Protein AF-A0A4R2CK34-F1 (afdb_monomer_lite)

Radius of gyration: 22.78 Å; chains: 1; bounding box: 51×38×64 Å

Structure (mmCIF, N/CA/C/O backbone):
data_AF-A0A4R2CK34-F1
#
_entry.id   AF-A0A4R2CK34-F1
#
loop_
_atom_site.group_PDB
_atom_site.id
_atom_site.type_symbol
_atom_site.label_atom_id
_atom_site.label_alt_id
_atom_site.label_comp_id
_atom_site.label_asym_id
_atom_site.label_entity_id
_atom_site.label_seq_id
_atom_site.pdbx_PDB_ins_code
_atom_site.Cartn_x
_atom_site.Cartn_y
_atom_site.Cartn_z
_atom_site.occupancy
_atom_site.B_iso_or_equiv
_atom_site.auth_seq_id
_atom_site.auth_comp_id
_atom_site.auth_asym_id
_atom_site.auth_atom_id
_atom_site.pdbx_PDB_model_num
ATOM 1 N N . MET A 1 1 ? -5.900 -5.023 28.201 1.00 44.91 1 MET A N 1
ATOM 2 C CA . MET A 1 1 ? -6.821 -6.156 27.964 1.00 44.91 1 MET A CA 1
ATOM 3 C C . MET A 1 1 ? -7.900 -5.645 27.036 1.00 44.91 1 MET A C 1
ATOM 5 O O . MET A 1 1 ? -8.421 -4.579 27.325 1.00 44.91 1 MET A O 1
ATOM 9 N N . PHE A 1 2 ? -8.181 -6.342 25.935 1.00 55.62 2 PHE A N 1
ATOM 10 C CA . PHE A 1 2 ? -9.125 -5.896 24.902 1.00 55.62 2 PHE A CA 1
ATOM 11 C C . PHE A 1 2 ? -10.609 -6.144 25.253 1.00 55.62 2 PHE A C 1
ATOM 13 O O . PHE A 1 2 ? -11.478 -5.827 24.455 1.00 55.62 2 PHE A O 1
ATOM 20 N N . GLY A 1 3 ? -10.928 -6.626 26.463 1.00 63.69 3 GLY A N 1
ATOM 21 C CA . GLY A 1 3 ? -12.316 -6.881 26.869 1.00 63.69 3 GLY A CA 1
ATOM 22 C C . GLY A 1 3 ? -12.993 -7.882 25.930 1.00 63.69 3 GLY A C 1
ATOM 23 O O . GLY A 1 3 ? -12.389 -8.904 25.621 1.00 63.69 3 GLY A O 1
ATOM 24 N N . ASP A 1 4 ? -14.197 -7.545 25.460 1.00 67.12 4 ASP A N 1
ATOM 25 C CA . ASP A 1 4 ? -14.986 -8.321 24.486 1.00 67.12 4 ASP A CA 1
ATOM 26 C C . ASP A 1 4 ? -14.620 -8.010 23.017 1.00 67.12 4 ASP A C 1
ATOM 28 O O . ASP A 1 4 ? -15.353 -8.376 22.096 1.00 67.12 4 ASP A O 1
ATOM 32 N N . ALA A 1 5 ? -13.530 -7.270 22.784 1.00 73.31 5 ALA A N 1
ATOM 33 C CA . ALA A 1 5 ? -13.016 -6.996 21.450 1.00 73.31 5 ALA A CA 1
ATOM 34 C C . ALA A 1 5 ? -11.949 -8.021 21.055 1.00 73.31 5 ALA A C 1
ATOM 36 O O . ALA A 1 5 ? -11.009 -8.284 21.813 1.00 73.31 5 ALA A O 1
ATOM 37 N N . ASP A 1 6 ? -12.058 -8.529 19.833 1.00 75.94 6 ASP A N 1
ATOM 38 C CA . ASP A 1 6 ? -11.059 -9.401 19.233 1.00 75.94 6 ASP A CA 1
ATOM 39 C C . ASP A 1 6 ? -10.053 -8.573 18.436 1.00 75.94 6 ASP A C 1
ATOM 41 O O . ASP A 1 6 ? -10.416 -7.651 17.707 1.00 75.94 6 ASP A O 1
ATOM 45 N N . LEU A 1 7 ? -8.771 -8.914 18.555 1.00 68.69 7 LEU A N 1
ATOM 46 C CA . LEU A 1 7 ? -7.719 -8.330 17.732 1.00 68.69 7 LEU A CA 1
ATOM 47 C C . LEU A 1 7 ? -7.330 -9.326 16.643 1.00 68.69 7 LEU A C 1
ATOM 49 O O . LEU A 1 7 ? -6.776 -10.390 16.924 1.00 68.69 7 LEU A O 1
ATOM 53 N N . VAL A 1 8 ? -7.628 -8.972 15.398 1.00 63.12 8 VAL A N 1
ATOM 54 C CA . VAL A 1 8 ? -7.319 -9.779 14.221 1.00 63.12 8 VAL A CA 1
ATOM 55 C C . VAL A 1 8 ? -6.091 -9.196 13.541 1.00 63.12 8 VAL A C 1
ATOM 57 O O . VAL A 1 8 ? -6.049 -8.013 13.215 1.00 63.12 8 VAL A O 1
ATOM 60 N N . TYR A 1 9 ? -5.095 -10.046 13.315 1.00 52.75 9 TYR A N 1
ATOM 61 C CA . TYR A 1 9 ? -3.882 -9.696 12.592 1.00 52.75 9 TYR A CA 1
ATOM 62 C C . TYR A 1 9 ? -3.938 -10.283 11.189 1.00 52.75 9 TYR A C 1
ATOM 64 O O . TYR A 1 9 ? -4.094 -11.492 11.012 1.00 52.75 9 TYR A O 1
ATOM 72 N N . GLN A 1 10 ? -3.762 -9.426 10.196 1.00 47.47 10 GLN A N 1
ATOM 73 C CA . GLN A 1 10 ? -3.562 -9.794 8.807 1.00 47.47 10 GLN A CA 1
ATOM 74 C C . GLN A 1 10 ? -2.209 -9.241 8.373 1.00 47.47 10 GLN A C 1
ATOM 76 O O . GLN A 1 10 ? -2.009 -8.035 8.245 1.00 47.47 10 GLN A O 1
ATOM 81 N N . VAL A 1 11 ? -1.249 -10.140 8.186 1.00 43.66 11 VAL A N 1
ATOM 82 C CA . VAL A 1 11 ? 0.079 -9.779 7.690 1.00 43.66 11 VAL A CA 1
ATOM 83 C C . VAL A 1 11 ? 0.018 -9.779 6.166 1.00 43.66 11 VAL A C 1
ATOM 85 O O . VAL A 1 11 ? -0.187 -10.823 5.551 1.00 43.66 11 VAL A O 1
ATOM 88 N N . GLY A 1 12 ? 0.165 -8.597 5.577 1.00 43.44 12 GLY A N 1
ATOM 89 C CA . GLY A 1 12 ? 0.335 -8.378 4.147 1.00 43.44 12 GLY A CA 1
ATOM 90 C C . GLY A 1 12 ? 1.797 -8.080 3.773 1.00 43.44 12 GLY A C 1
ATOM 91 O O . GLY A 1 12 ? 2.650 -7.953 4.651 1.00 43.44 12 GLY A O 1
ATOM 92 N N . PRO A 1 13 ? 2.102 -7.959 2.470 1.00 37.19 13 PRO A N 1
ATOM 93 C CA . PRO A 1 13 ? 3.468 -7.807 1.943 1.00 37.19 13 PRO A CA 1
ATOM 94 C C . PRO A 1 13 ? 4.236 -6.588 2.449 1.00 37.19 13 PRO A C 1
ATOM 96 O O . PRO A 1 13 ? 5.458 -6.614 2.612 1.00 37.19 13 PRO A O 1
ATOM 99 N N . ASP A 1 14 ? 3.482 -5.527 2.667 1.00 42.97 14 ASP A N 1
ATOM 100 C CA . ASP A 1 14 ? 3.901 -4.176 2.980 1.00 42.97 14 ASP A CA 1
ATOM 101 C C . ASP A 1 14 ? 2.997 -3.589 4.068 1.00 42.97 14 ASP A C 1
ATOM 103 O O . ASP A 1 14 ? 2.983 -2.390 4.297 1.00 42.97 14 ASP A O 1
ATOM 107 N N . GLN A 1 15 ? 2.206 -4.414 4.748 1.00 49.25 15 GLN A N 1
ATOM 108 C CA . GLN A 1 15 ? 1.324 -3.922 5.787 1.00 49.25 15 GLN A CA 1
ATOM 109 C C . GLN A 1 15 ? 1.114 -4.945 6.881 1.00 49.25 15 GLN A C 1
ATOM 111 O O . GLN A 1 15 ? 0.846 -6.118 6.631 1.00 49.25 15 GLN A O 1
ATOM 116 N N . LEU A 1 16 ? 1.179 -4.475 8.120 1.00 54.66 16 LEU A N 1
ATOM 117 C CA . LEU A 1 16 ? 0.532 -5.165 9.218 1.00 54.66 16 LEU A CA 1
ATOM 118 C C . LEU A 1 16 ? -0.854 -4.546 9.341 1.00 54.66 16 LEU A C 1
ATOM 120 O O . LEU A 1 16 ? -0.998 -3.403 9.777 1.00 54.66 16 LEU A O 1
ATOM 124 N N . LYS A 1 17 ? -1.867 -5.286 8.906 1.00 59.12 17 LYS A N 1
ATOM 125 C CA . LYS A 1 17 ? -3.246 -4.907 9.153 1.00 59.12 17 LYS A CA 1
ATOM 126 C C . LYS A 1 17 ? -3.644 -5.478 10.502 1.00 59.12 17 LYS A C 1
ATOM 128 O O . LYS A 1 17 ? -3.733 -6.691 10.682 1.00 59.12 17 LYS A O 1
ATOM 133 N N . GLU A 1 18 ? -3.842 -4.591 11.459 1.00 65.38 18 GLU A N 1
ATOM 134 C CA . GLU A 1 18 ? -4.477 -4.928 12.722 1.00 65.38 18 GLU A CA 1
ATOM 135 C C . GLU A 1 18 ? -5.945 -4.522 12.592 1.00 65.38 18 GLU A C 1
ATOM 137 O O . GLU A 1 18 ? -6.278 -3.519 11.970 1.00 65.38 18 GLU A O 1
ATOM 142 N N . SER A 1 19 ? -6.868 -5.322 13.101 1.00 73.50 19 SER A N 1
ATOM 143 C CA . SER A 1 19 ? -8.289 -4.985 13.091 1.00 73.50 19 SER A CA 1
ATOM 144 C C . SER A 1 19 ? -8.870 -5.293 14.453 1.00 73.50 19 SER A C 1
ATOM 146 O O . SER A 1 19 ? -8.736 -6.411 14.947 1.00 73.50 19 SER A O 1
ATOM 148 N N . ILE A 1 20 ? -9.500 -4.297 15.070 1.00 82.31 20 ILE A N 1
ATOM 149 C CA . ILE A 1 20 ? -10.231 -4.489 16.320 1.00 82.31 20 ILE A CA 1
ATOM 150 C C . ILE A 1 20 ? -11.673 -4.804 15.935 1.00 82.31 20 ILE A C 1
ATOM 152 O O . ILE A 1 20 ? -12.371 -3.958 15.373 1.00 82.31 20 ILE A O 1
ATOM 156 N N . VAL A 1 21 ? -12.109 -6.023 16.221 1.00 87.12 21 VAL A N 1
ATOM 157 C CA . VAL A 1 21 ? -13.459 -6.503 15.946 1.00 87.12 21 VAL A CA 1
ATOM 158 C C . VAL A 1 21 ? -14.272 -6.430 17.229 1.00 87.12 21 VAL A C 1
ATOM 160 O O . VAL A 1 21 ? -13.923 -7.021 18.246 1.00 87.12 21 VAL A O 1
ATOM 163 N N . LEU A 1 22 ? -15.371 -5.690 17.181 1.00 89.81 22 LEU A N 1
ATOM 164 C CA . LEU A 1 22 ? -16.314 -5.528 18.276 1.00 89.81 22 LEU A CA 1
ATOM 165 C C . LEU A 1 22 ? -17.519 -6.412 17.986 1.00 89.81 22 LEU A C 1
ATOM 167 O O . LEU A 1 22 ? -18.211 -6.187 16.995 1.00 89.81 22 LEU A O 1
ATOM 171 N N . ALA A 1 23 ? -17.788 -7.401 18.836 1.00 90.06 23 ALA A N 1
ATOM 172 C CA . ALA A 1 23 ? -18.992 -8.229 18.721 1.00 90.06 23 ALA A CA 1
ATOM 173 C C . ALA A 1 23 ? -20.260 -7.505 19.223 1.00 90.06 23 ALA A C 1
ATOM 175 O O . ALA A 1 23 ? -21.376 -7.861 18.849 1.00 90.06 23 ALA A O 1
ATOM 176 N N . SER A 1 24 ? -20.087 -6.475 20.052 1.00 90.69 24 SER A N 1
ATOM 177 C CA . SER A 1 24 ? -21.141 -5.613 20.593 1.00 90.69 24 SER A CA 1
ATOM 178 C C . SER A 1 24 ? -20.578 -4.237 20.957 1.00 90.69 24 SER A C 1
ATOM 180 O O . SER A 1 24 ? -19.362 -4.047 20.978 1.00 90.69 24 SER A O 1
ATOM 182 N N . ALA A 1 25 ? -21.451 -3.273 21.268 1.00 91.56 25 ALA A N 1
ATOM 183 C CA . ALA A 1 25 ? -21.033 -1.933 21.675 1.00 91.56 25 ALA A CA 1
ATOM 184 C C . ALA A 1 25 ? -20.239 -1.997 22.998 1.00 91.56 25 ALA A C 1
ATOM 186 O O . ALA A 1 25 ? -20.787 -2.453 24.006 1.00 91.56 25 ALA A O 1
ATOM 187 N N . PRO A 1 26 ? -18.967 -1.561 23.029 1.00 89.75 26 PRO A N 1
ATOM 188 C CA . PRO A 1 26 ? -18.173 -1.560 24.251 1.00 89.75 26 PRO A CA 1
ATOM 189 C C . PRO A 1 26 ? -18.559 -0.376 25.148 1.00 89.75 26 PRO A C 1
ATOM 191 O O . PRO A 1 26 ? -18.921 0.698 24.664 1.00 89.75 26 PRO A O 1
ATOM 194 N N . ALA A 1 27 ? -18.415 -0.545 26.465 1.00 88.19 27 ALA A N 1
ATOM 195 C CA . ALA A 1 27 ? -18.593 0.551 27.423 1.00 88.19 27 ALA A CA 1
ATOM 196 C C . ALA A 1 27 ? -17.515 1.644 27.274 1.00 88.19 27 ALA A C 1
ATOM 198 O O . ALA A 1 27 ? -17.796 2.821 27.486 1.00 88.19 27 ALA A O 1
ATOM 199 N N . ASP A 1 28 ? -16.296 1.250 26.891 1.00 91.56 28 ASP A N 1
ATOM 200 C CA . ASP A 1 28 ? -15.180 2.143 26.572 1.00 91.56 28 ASP A CA 1
ATOM 201 C C . ASP A 1 28 ? -14.550 1.717 25.231 1.00 91.56 28 ASP A C 1
ATOM 203 O O . ASP A 1 28 ? -13.852 0.701 25.183 1.00 91.56 28 ASP A O 1
ATOM 207 N N . PRO A 1 29 ? -14.791 2.450 24.127 1.00 92.31 29 PRO A N 1
ATOM 208 C CA . PRO A 1 29 ? -14.222 2.158 22.810 1.00 92.31 29 PRO A CA 1
ATOM 209 C C . PRO A 1 29 ? -12.784 2.690 22.658 1.00 92.31 29 PRO A C 1
ATOM 211 O O . PRO A 1 29 ? -12.434 3.285 21.632 1.00 92.31 29 PRO A O 1
ATOM 214 N N . THR A 1 30 ? -11.952 2.502 23.686 1.00 91.62 30 THR A N 1
ATOM 215 C CA . THR A 1 30 ? -10.554 2.949 23.719 1.00 91.62 30 THR A CA 1
ATOM 216 C C . THR A 1 30 ? -9.598 1.762 23.753 1.00 91.62 30 THR A C 1
ATOM 218 O O . THR A 1 30 ? -9.649 0.916 24.645 1.00 91.62 30 THR A O 1
ATOM 221 N N . TYR A 1 31 ? -8.650 1.741 22.819 1.00 86.81 31 TYR A N 1
ATOM 222 C CA . TYR A 1 31 ? -7.696 0.650 22.630 1.00 86.81 31 TYR A CA 1
ATOM 223 C C . TYR A 1 31 ? -6.270 1.180 22.660 1.00 86.81 31 TYR A C 1
ATOM 225 O O . TYR A 1 31 ? -5.991 2.274 22.174 1.00 86.81 31 TYR A O 1
ATOM 233 N N . ARG A 1 32 ? -5.353 0.420 23.262 1.00 86.00 32 ARG A N 1
ATOM 234 C CA . ARG A 1 32 ? -3.954 0.829 23.426 1.00 86.00 32 ARG A CA 1
ATOM 235 C C . ARG A 1 32 ? -3.018 -0.236 22.882 1.00 86.00 32 ARG A C 1
ATOM 237 O O . ARG A 1 32 ? -3.131 -1.399 23.264 1.00 86.00 32 ARG A O 1
ATOM 244 N N . PHE A 1 33 ? -2.073 0.199 22.061 1.00 78.75 33 PHE A N 1
ATOM 245 C CA . PHE A 1 33 ? -1.032 -0.625 21.460 1.00 78.75 33 PHE A CA 1
ATOM 246 C C . PHE A 1 33 ? 0.327 -0.115 21.916 1.00 78.75 33 PHE A C 1
ATOM 248 O O . PHE A 1 33 ? 0.584 1.086 21.865 1.00 78.75 33 PHE A O 1
ATOM 255 N N . SER A 1 34 ? 1.202 -1.018 22.344 1.00 79.12 34 SER A N 1
ATOM 256 C CA . SER A 1 34 ? 2.565 -0.667 22.738 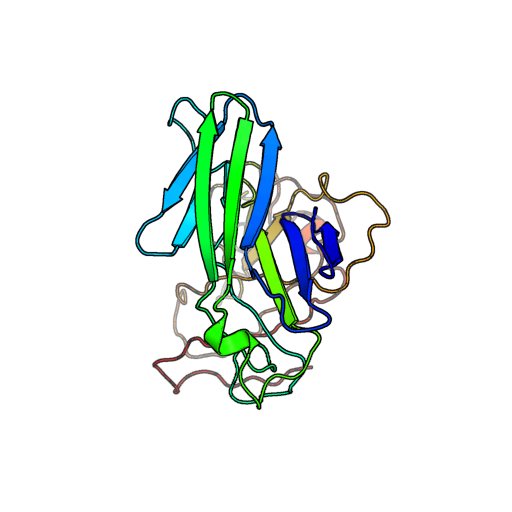1.00 79.12 34 SER A CA 1
ATOM 257 C C . SER A 1 34 ? 3.550 -1.312 21.772 1.00 79.12 34 SER A C 1
ATOM 259 O O . SER A 1 34 ? 3.612 -2.535 21.658 1.00 79.12 34 SER A O 1
ATOM 261 N N . LEU A 1 35 ? 4.344 -0.486 21.099 1.00 77.06 35 LEU A N 1
ATOM 262 C CA . LEU A 1 35 ? 5.425 -0.891 20.210 1.00 77.06 35 LEU A CA 1
ATOM 263 C C . LEU A 1 35 ? 6.769 -0.638 20.895 1.00 77.06 35 LEU A C 1
ATOM 265 O O . LEU A 1 35 ? 6.951 0.367 21.587 1.00 77.06 35 LEU A O 1
ATOM 269 N N . LYS A 1 36 ? 7.740 -1.527 20.671 1.00 80.19 36 LYS A N 1
ATOM 270 C CA . LYS A 1 36 ? 9.121 -1.340 21.129 1.00 80.19 36 LYS A CA 1
ATOM 271 C C . LYS A 1 36 ? 10.064 -1.234 19.937 1.00 80.19 36 LYS A C 1
ATOM 273 O O . LYS A 1 36 ? 10.511 -2.248 19.412 1.00 80.19 36 LYS A O 1
ATOM 278 N N . LEU A 1 37 ? 10.373 -0.007 19.528 1.00 79.06 37 LEU A N 1
ATOM 279 C CA . LEU A 1 37 ? 11.158 0.305 18.333 1.00 79.06 37 LEU A CA 1
ATOM 280 C C . LEU A 1 37 ? 12.307 1.253 18.685 1.00 79.06 37 LEU A C 1
ATOM 282 O O . LEU A 1 37 ? 12.092 2.396 19.082 1.00 79.06 37 LEU A O 1
ATOM 286 N N . ALA A 1 38 ? 13.544 0.780 18.549 1.00 83.44 38 ALA A N 1
ATOM 287 C CA . ALA A 1 38 ? 14.731 1.613 18.730 1.00 83.44 38 ALA A CA 1
ATOM 288 C C . ALA A 1 38 ? 15.062 2.376 17.438 1.00 83.44 38 ALA A C 1
ATOM 290 O O . ALA A 1 38 ? 14.873 1.852 16.345 1.00 83.44 38 ALA A O 1
ATOM 291 N N . GLY A 1 39 ? 15.582 3.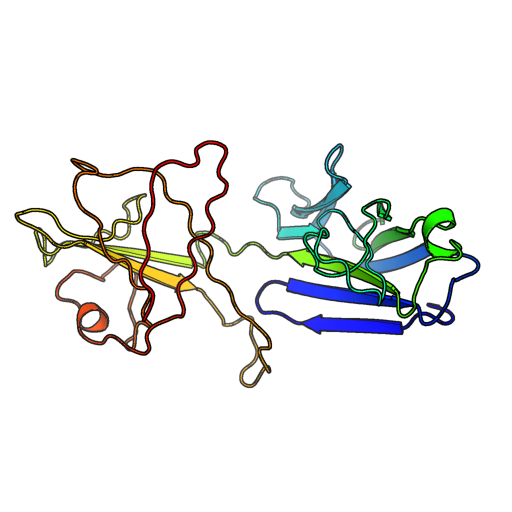602 17.556 1.00 84.50 39 GLY A N 1
ATOM 292 C CA . GLY A 1 39 ? 16.008 4.395 16.396 1.00 84.50 39 GLY A CA 1
ATOM 293 C C . GLY A 1 39 ? 14.864 4.971 15.555 1.00 84.50 39 GLY A C 1
ATOM 294 O O . GLY A 1 39 ? 15.119 5.489 14.470 1.00 84.50 39 GLY A O 1
ATOM 295 N N . VAL A 1 40 ? 13.629 4.927 16.058 1.00 86.31 40 VAL A N 1
ATOM 296 C CA . VAL A 1 40 ? 12.421 5.438 15.398 1.00 86.31 40 VAL A CA 1
ATOM 297 C C . VAL A 1 40 ? 11.828 6.587 16.211 1.00 86.31 40 VAL A C 1
ATOM 299 O O . VAL A 1 40 ? 11.833 6.555 17.441 1.00 86.31 40 VAL A O 1
ATOM 302 N N . LYS A 1 41 ? 11.288 7.596 15.534 1.00 90.12 41 LYS A N 1
ATOM 303 C CA . LYS A 1 41 ? 10.478 8.674 16.101 1.00 90.12 41 LYS A CA 1
ATOM 304 C C . LYS A 1 41 ? 9.074 8.602 15.507 1.00 90.12 41 LYS A C 1
ATOM 306 O O . LYS A 1 41 ? 8.931 8.710 14.294 1.00 90.12 41 LYS A O 1
ATOM 311 N N . ALA A 1 42 ? 8.063 8.454 16.354 1.00 89.12 42 ALA A N 1
ATOM 312 C CA . ALA A 1 42 ? 6.661 8.525 15.962 1.00 89.12 42 ALA A CA 1
ATOM 313 C C . ALA A 1 42 ? 6.171 9.978 16.039 1.00 89.12 42 ALA A C 1
ATOM 315 O O . ALA A 1 42 ? 6.324 10.647 17.065 1.00 89.12 42 ALA A O 1
ATOM 316 N N . VAL A 1 43 ? 5.600 10.476 14.948 1.00 85.56 43 VAL A N 1
ATOM 317 C CA . VAL A 1 43 ? 5.118 11.849 14.800 1.00 85.56 43 VAL A CA 1
ATOM 318 C C . VAL A 1 43 ? 3.638 11.802 14.425 1.00 85.56 43 VAL A C 1
ATOM 320 O O . VAL A 1 43 ? 3.318 11.351 13.324 1.00 85.56 43 VAL A O 1
ATOM 323 N N . PRO A 1 44 ? 2.726 12.257 15.301 1.00 81.81 44 PRO A N 1
ATOM 324 C CA . PRO A 1 44 ? 1.332 12.416 14.920 1.00 81.81 44 PRO A CA 1
ATOM 325 C C . PRO A 1 44 ? 1.230 13.543 13.891 1.00 81.81 44 PRO A C 1
ATOM 327 O O . PRO A 1 44 ? 1.744 14.643 14.113 1.00 81.81 44 PRO A O 1
ATOM 330 N N . GLN A 1 45 ? 0.574 13.269 12.773 1.00 73.56 45 GLN A N 1
ATOM 331 C CA . GLN A 1 45 ? 0.307 14.247 11.734 1.00 73.56 45 GLN A CA 1
ATOM 332 C C . GLN A 1 45 ? -1.039 14.916 12.002 1.00 73.56 45 GLN A C 1
ATOM 334 O O . GLN A 1 45 ? -2.079 14.282 12.187 1.00 73.56 45 GLN A O 1
ATOM 339 N N . GLN A 1 46 ? -1.002 16.241 12.042 1.00 62.91 46 GLN A N 1
ATOM 340 C CA . GLN A 1 46 ? -2.179 17.096 11.987 1.00 62.91 46 GLN A CA 1
ATOM 341 C C . GLN A 1 46 ? -2.088 17.844 10.651 1.00 62.91 46 GLN A C 1
ATOM 343 O O . GLN A 1 46 ? -1.016 18.390 10.374 1.00 62.91 46 GLN A O 1
ATOM 348 N N . PRO A 1 47 ? -3.142 17.882 9.809 1.00 61.16 47 PRO A N 1
ATOM 349 C CA . PRO A 1 47 ? -4.554 17.617 10.118 1.00 61.16 47 PRO A CA 1
ATOM 350 C C . PRO A 1 47 ? -5.095 16.242 9.675 1.00 61.16 47 PRO A C 1
ATOM 352 O O . PRO A 1 47 ? -6.262 15.955 9.922 1.00 61.16 47 PRO A O 1
ATOM 355 N N . ASP A 1 48 ? -4.299 15.411 8.994 1.00 68.44 48 ASP A N 1
ATOM 356 C CA . ASP A 1 48 ? -4.796 14.187 8.341 1.00 68.44 48 ASP A CA 1
ATOM 357 C C . ASP A 1 48 ? -5.110 13.028 9.305 1.00 68.44 48 ASP A C 1
ATOM 359 O O . ASP A 1 48 ? -5.783 12.079 8.908 1.00 68.44 48 ASP A O 1
ATOM 363 N N . GLY A 1 49 ? -4.677 13.120 10.567 1.00 71.69 49 GLY A N 1
ATOM 364 C CA . GLY A 1 49 ? -4.945 12.134 11.611 1.00 71.69 49 GLY A CA 1
ATOM 365 C C . GLY A 1 49 ? -4.070 10.882 11.536 1.00 71.69 49 GLY A C 1
ATOM 366 O O . GLY A 1 49 ? -4.373 9.911 12.231 1.00 71.69 49 GLY A O 1
ATOM 367 N N . SER A 1 50 ? -3.014 10.877 10.718 1.00 81.19 50 SER A N 1
ATOM 368 C CA . SER A 1 50 ? -2.042 9.782 10.613 1.00 81.19 50 SER A CA 1
ATOM 369 C C . SER A 1 50 ? -0.951 9.852 11.697 1.00 81.19 50 SER A C 1
ATOM 371 O O . SER A 1 50 ? -0.767 10.868 12.370 1.00 81.19 50 SER A O 1
ATOM 373 N N . ILE A 1 51 ? -0.205 8.766 11.897 1.00 82.38 51 ILE A N 1
ATOM 374 C CA . ILE A 1 51 ? 1.034 8.738 12.682 1.00 82.38 51 ILE A CA 1
ATOM 375 C C . ILE A 1 51 ? 2.152 8.256 11.763 1.00 82.38 51 ILE A C 1
ATOM 377 O O . ILE A 1 51 ? 2.124 7.136 11.259 1.00 82.38 51 ILE A O 1
ATOM 381 N N . VAL A 1 52 ? 3.158 9.100 11.568 1.00 83.62 52 VAL A N 1
ATOM 382 C CA . VAL A 1 52 ? 4.322 8.806 10.731 1.00 83.62 52 VAL A CA 1
ATOM 383 C C . VAL A 1 52 ? 5.486 8.387 11.611 1.00 83.62 52 VAL A C 1
ATOM 385 O O . VAL A 1 52 ? 5.806 9.056 12.594 1.00 83.62 52 VAL A O 1
ATOM 388 N N . PHE A 1 53 ? 6.158 7.305 11.245 1.00 84.00 53 PHE A N 1
ATOM 389 C CA . PHE A 1 53 ? 7.319 6.805 11.962 1.00 84.00 53 PHE A CA 1
ATOM 390 C C . PHE A 1 53 ? 8.563 7.038 11.120 1.00 84.00 53 PHE A C 1
ATOM 392 O O . PHE A 1 53 ? 8.707 6.483 10.037 1.00 84.00 53 PHE A O 1
ATOM 399 N N . SER A 1 54 ? 9.472 7.873 11.609 1.00 84.50 54 SER A N 1
ATOM 400 C CA . SER A 1 54 ? 10.690 8.279 10.899 1.00 84.50 54 SER A CA 1
ATOM 401 C C . SER A 1 54 ? 11.944 7.822 11.644 1.00 84.50 54 SER A C 1
ATOM 403 O O . SER A 1 54 ? 11.874 7.554 12.845 1.00 84.50 54 SER A O 1
ATOM 405 N N . PRO A 1 55 ? 13.121 7.778 10.998 1.00 83.88 55 PRO A N 1
ATOM 406 C CA . PRO A 1 55 ? 14.380 7.589 11.709 1.00 83.88 55 PRO A CA 1
ATOM 407 C C . PRO A 1 55 ? 14.557 8.653 12.804 1.00 83.88 55 PRO A C 1
ATOM 409 O O . PRO A 1 55 ? 14.263 9.830 12.595 1.00 83.88 55 PRO A O 1
ATOM 412 N N . GLN A 1 56 ? 15.074 8.266 13.972 1.00 80.62 56 GLN A N 1
ATOM 413 C CA . GLN A 1 56 ? 15.231 9.156 15.133 1.00 80.62 56 GLN A CA 1
ATOM 414 C C . GLN A 1 56 ? 16.110 10.386 14.839 1.00 80.62 56 GLN A C 1
ATOM 416 O O . GLN A 1 56 ? 15.923 11.434 15.454 1.00 80.62 56 GLN A O 1
ATOM 421 N N . GLY A 1 57 ? 17.033 10.279 13.876 1.00 76.56 57 GLY A N 1
ATOM 422 C CA . GLY A 1 57 ? 17.855 11.397 13.407 1.00 76.56 57 GLY A CA 1
ATOM 423 C C . GLY A 1 57 ? 17.107 12.430 12.555 1.00 76.56 57 GLY A C 1
ATOM 424 O O . GLY A 1 57 ? 17.684 13.464 12.239 1.00 76.56 57 GLY A O 1
ATOM 425 N N . GLY A 1 58 ? 15.856 12.166 12.156 1.00 67.38 58 GLY A N 1
ATOM 426 C CA . GLY A 1 58 ? 15.042 13.044 11.304 1.00 67.38 58 GLY A CA 1
ATOM 427 C C . GLY A 1 58 ? 15.526 13.169 9.854 1.00 67.38 58 GLY A C 1
ATOM 428 O O . GLY A 1 58 ? 14.872 13.824 9.050 1.00 67.38 58 GLY A O 1
ATOM 429 N N . VAL A 1 59 ? 16.657 12.545 9.518 1.00 63.50 59 VAL A N 1
ATOM 430 C CA . VAL A 1 59 ? 17.215 12.475 8.168 1.00 63.50 59 VAL A CA 1
ATOM 431 C C . VAL A 1 59 ? 16.800 11.146 7.545 1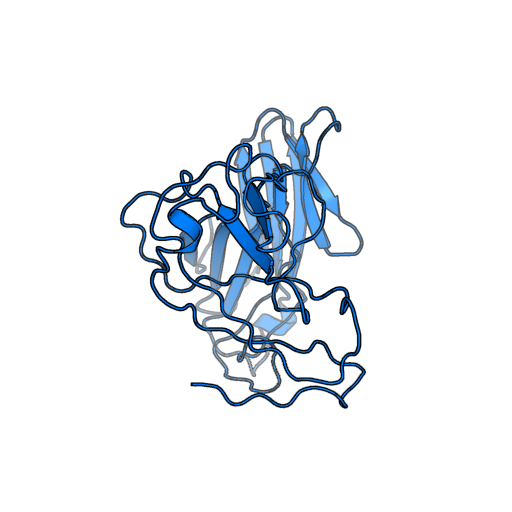.00 63.50 59 VAL A C 1
ATOM 433 O O . VAL A 1 59 ? 17.055 10.086 8.118 1.00 63.50 59 VAL A O 1
ATOM 436 N N . GLY A 1 60 ? 16.171 11.214 6.374 1.00 60.72 60 GLY A N 1
ATOM 437 C CA . GLY A 1 60 ? 15.609 10.062 5.670 1.00 60.72 60 GLY A CA 1
ATOM 438 C C . GLY A 1 60 ? 14.082 10.111 5.596 1.00 60.72 60 GLY A C 1
ATOM 439 O O . GLY A 1 60 ? 13.434 10.901 6.281 1.00 60.72 60 GLY A O 1
ATOM 440 N N . ARG A 1 61 ? 13.510 9.280 4.723 1.00 64.12 61 ARG A N 1
ATOM 441 C CA . ARG A 1 61 ? 12.058 9.168 4.522 1.00 64.12 61 ARG A CA 1
ATOM 442 C C . ARG A 1 61 ? 11.369 8.433 5.689 1.00 64.12 61 ARG A C 1
ATOM 444 O O . ARG A 1 61 ? 12.056 7.750 6.456 1.00 64.12 61 ARG A O 1
ATOM 451 N N . PRO A 1 62 ? 10.037 8.563 5.840 1.00 69.44 62 PRO A N 1
ATOM 452 C CA . PRO A 1 62 ? 9.250 7.704 6.722 1.00 69.44 62 PRO A CA 1
ATOM 453 C C . PRO A 1 62 ? 9.581 6.218 6.543 1.00 69.44 62 PRO A C 1
ATOM 455 O O . PRO A 1 62 ? 9.806 5.753 5.431 1.00 69.44 62 PRO A O 1
ATOM 458 N N . LEU A 1 63 ? 9.636 5.490 7.655 1.00 71.19 63 LEU A N 1
ATOM 459 C CA . LEU A 1 63 ? 9.829 4.041 7.704 1.00 71.19 63 LEU A CA 1
ATOM 460 C C . LEU A 1 63 ? 8.494 3.309 7.550 1.00 71.19 63 LEU A C 1
ATOM 462 O O . LEU A 1 63 ? 8.440 2.259 6.922 1.00 71.19 63 LEU A O 1
ATOM 466 N N . PHE A 1 64 ? 7.437 3.852 8.155 1.00 70.69 64 PHE A N 1
ATOM 467 C CA . PHE A 1 64 ? 6.064 3.371 8.032 1.00 70.69 64 PHE A CA 1
ATOM 468 C C . PHE A 1 64 ? 5.083 4.466 8.457 1.00 70.69 64 PHE A C 1
ATOM 470 O O . PHE A 1 64 ? 5.432 5.365 9.235 1.00 70.69 64 PHE A O 1
ATOM 477 N N . THR A 1 65 ? 3.852 4.368 7.964 1.00 70.06 65 THR A N 1
ATOM 478 C CA . THR A 1 65 ? 2.773 5.305 8.282 1.00 70.06 65 THR A CA 1
ATOM 479 C C . THR A 1 65 ? 1.557 4.529 8.768 1.00 70.06 65 THR A C 1
ATOM 481 O O . THR A 1 65 ? 1.088 3.600 8.115 1.00 70.06 65 THR A O 1
ATOM 484 N N . MET A 1 66 ? 1.027 4.931 9.920 1.00 75.00 66 MET A N 1
ATOM 485 C CA . MET A 1 66 ? -0.324 4.586 10.344 1.00 75.00 66 MET A CA 1
ATOM 486 C C . MET A 1 66 ? -1.270 5.656 9.790 1.00 75.00 66 MET A C 1
ATOM 488 O O . MET A 1 66 ? -1.274 6.769 10.309 1.00 75.00 66 MET A O 1
ATOM 492 N N . PRO A 1 67 ? -2.049 5.378 8.738 1.00 73.50 67 PRO A N 1
ATOM 493 C CA . PRO A 1 67 ? -3.031 6.289 8.191 1.00 73.50 67 PRO A CA 1
ATOM 494 C C . PRO A 1 67 ? -4.130 6.549 9.219 1.00 73.50 67 PRO A C 1
ATOM 496 O O . PRO A 1 67 ? -4.238 5.878 10.250 1.00 73.50 67 PRO A O 1
ATOM 499 N N . ARG A 1 68 ? -4.964 7.543 8.926 1.00 76.00 68 ARG A N 1
ATOM 500 C CA . ARG A 1 68 ? -6.169 7.805 9.709 1.00 76.00 68 ARG A CA 1
ATOM 501 C C . ARG A 1 68 ? -7.043 6.553 9.794 1.00 76.00 68 ARG A C 1
ATOM 503 O O . ARG A 1 68 ? -7.169 5.803 8.826 1.00 76.00 68 ARG A O 1
ATOM 510 N N . LEU A 1 69 ? -7.676 6.376 10.942 1.00 78.44 69 LEU A N 1
ATOM 511 C CA . LEU A 1 69 ? -8.506 5.216 11.221 1.00 78.44 69 LEU A CA 1
ATOM 512 C C . LEU A 1 69 ? -9.960 5.476 10.830 1.00 78.44 69 LEU A C 1
ATOM 514 O O . LEU A 1 69 ? -10.424 6.614 10.786 1.00 78.44 69 LEU A O 1
ATOM 518 N N . PHE A 1 70 ? -10.689 4.398 10.582 1.00 83.06 70 PHE A N 1
ATOM 519 C CA . PHE A 1 70 ? -12.135 4.404 10.409 1.00 83.06 70 PHE A CA 1
ATOM 520 C C . PHE A 1 70 ? -12.713 3.106 10.980 1.00 83.06 70 PHE A C 1
ATOM 522 O O . PHE A 1 70 ? -11.975 2.177 11.325 1.00 83.06 70 PHE A O 1
ATOM 529 N N . MET A 1 71 ? -14.036 3.050 11.097 1.00 86.81 71 MET A N 1
ATOM 530 C CA . MET A 1 71 ? -14.756 1.842 11.487 1.00 86.81 71 MET A CA 1
ATOM 531 C C . MET A 1 71 ? -15.919 1.552 10.546 1.00 86.81 71 MET A C 1
ATOM 533 O O . MET A 1 71 ? -16.538 2.476 10.020 1.00 86.81 71 MET A O 1
ATOM 537 N N . THR A 1 72 ? -16.217 0.270 10.351 1.00 85.06 72 THR A N 1
ATOM 538 C CA . THR A 1 72 ? -17.349 -0.229 9.553 1.00 85.06 72 THR A CA 1
ATOM 539 C C . THR A 1 72 ? -18.208 -1.159 10.390 1.00 85.06 72 THR A C 1
ATOM 541 O O . THR A 1 72 ? -17.688 -1.839 11.269 1.00 85.06 72 THR A O 1
ATOM 544 N N . ASP A 1 73 ? -19.515 -1.176 10.154 1.00 91.00 73 ASP A N 1
ATOM 545 C CA . ASP A 1 73 ? -20.425 -2.150 10.758 1.00 91.00 73 ASP A CA 1
ATOM 546 C C . ASP A 1 73 ? -20.775 -3.268 9.754 1.00 91.00 73 ASP A C 1
ATOM 548 O O . ASP A 1 73 ? -20.309 -3.277 8.612 1.00 91.00 73 ASP A O 1
ATOM 552 N N . ALA A 1 74 ? -21.582 -4.242 10.168 1.00 88.44 74 ALA A N 1
ATOM 553 C CA . ALA A 1 74 ? -21.951 -5.374 9.321 1.00 88.44 74 ALA A CA 1
ATOM 554 C C . ALA A 1 74 ? -22.973 -5.026 8.218 1.00 88.44 74 ALA A C 1
ATOM 556 O O . ALA A 1 74 ? -23.144 -5.813 7.276 1.00 88.44 74 ALA A O 1
ATOM 557 N N . ARG A 1 75 ? -23.639 -3.867 8.311 1.00 87.75 75 ARG A N 1
ATOM 558 C CA . ARG A 1 75 ? -24.747 -3.467 7.439 1.00 87.75 75 ARG A CA 1
ATOM 559 C C . ARG A 1 75 ? -24.217 -3.060 6.070 1.00 87.75 75 ARG A C 1
ATOM 561 O O . ARG A 1 75 ? -23.401 -2.148 5.965 1.00 87.75 75 ARG A O 1
ATOM 568 N N . ASP A 1 76 ? -24.734 -3.688 5.018 1.00 78.56 76 ASP A N 1
ATOM 569 C CA . ASP A 1 76 ? -24.444 -3.280 3.642 1.00 78.56 76 ASP A CA 1
ATOM 570 C C . ASP A 1 76 ? -24.942 -1.857 3.369 1.00 78.56 76 ASP A C 1
ATOM 572 O O . ASP A 1 76 ? -26.062 -1.484 3.729 1.00 78.56 76 ASP A O 1
ATOM 576 N N . ASP A 1 77 ? -24.099 -1.065 2.715 1.00 76.19 77 ASP A N 1
ATOM 577 C CA . ASP A 1 77 ? -24.420 0.291 2.287 1.00 76.19 77 ASP A CA 1
ATOM 578 C C . ASP A 1 77 ? -23.747 0.561 0.939 1.00 76.19 77 ASP A C 1
ATOM 580 O O . ASP A 1 77 ? -22.543 0.798 0.860 1.00 76.19 77 ASP A O 1
ATOM 584 N N . ALA A 1 78 ? -24.530 0.511 -0.138 1.00 71.25 78 ALA A N 1
ATOM 585 C CA . ALA A 1 78 ? -24.027 0.711 -1.496 1.00 71.25 78 ALA A CA 1
ATOM 586 C C . ALA A 1 78 ? -23.549 2.150 -1.762 1.00 71.25 78 ALA A C 1
ATOM 588 O O . ALA A 1 78 ? -22.826 2.377 -2.730 1.00 71.25 78 ALA A O 1
ATOM 589 N N . ALA A 1 79 ? -23.948 3.120 -0.930 1.00 68.50 79 ALA A N 1
ATOM 590 C CA . ALA A 1 79 ? -23.460 4.495 -1.014 1.00 68.50 79 ALA A CA 1
ATOM 591 C C . ALA A 1 79 ? -22.130 4.688 -0.264 1.00 68.50 79 ALA A C 1
ATOM 593 O O . ALA A 1 79 ? -21.479 5.723 -0.417 1.00 68.50 79 ALA A O 1
ATOM 594 N N . SER A 1 80 ? -21.718 3.708 0.544 1.00 68.31 80 SER A N 1
ATOM 595 C CA . SER A 1 80 ? -20.438 3.732 1.240 1.00 68.31 80 SER A CA 1
ATOM 596 C C . SER A 1 80 ? -19.290 3.345 0.305 1.00 68.31 80 SER A C 1
ATOM 598 O O . SER A 1 80 ? -19.387 2.334 -0.395 1.00 68.31 80 SER A O 1
ATOM 600 N N . PRO A 1 81 ? -18.141 4.046 0.363 1.00 59.41 81 PRO A N 1
ATOM 601 C CA . PRO A 1 81 ? -16.932 3.637 -0.353 1.00 59.41 81 PRO A CA 1
ATOM 602 C C . PRO A 1 81 ? -16.391 2.270 0.107 1.00 59.41 81 PRO A C 1
ATOM 604 O O . PRO A 1 81 ? -15.553 1.687 -0.577 1.00 59.41 81 PRO A O 1
ATOM 607 N N . TYR A 1 82 ? -16.869 1.748 1.242 1.00 62.69 82 TYR A N 1
ATOM 608 C CA . TYR A 1 82 ? -16.465 0.457 1.806 1.00 62.69 82 TYR A CA 1
ATOM 609 C C . TYR A 1 82 ? -17.525 -0.642 1.629 1.00 62.69 82 TYR A C 1
ATOM 611 O O . TYR A 1 82 ? -17.363 -1.736 2.164 1.00 62.69 82 TYR A O 1
ATOM 619 N N . GLY A 1 83 ? -18.644 -0.355 0.949 1.00 68.50 83 GLY A N 1
ATOM 620 C CA . GLY A 1 83 ? -19.781 -1.277 0.810 1.00 68.50 83 GLY A CA 1
ATOM 621 C C . GLY A 1 83 ? -20.533 -1.570 2.117 1.00 68.50 83 GLY A C 1
ATOM 622 O O . GLY A 1 83 ? -21.498 -2.331 2.114 1.00 68.50 83 GLY A O 1
ATOM 623 N N . LYS A 1 84 ? -20.106 -0.961 3.229 1.00 80.44 84 LYS A N 1
ATOM 624 C CA . LYS A 1 84 ? -20.632 -1.122 4.589 1.00 80.44 84 LYS A CA 1
ATOM 625 C C . LYS A 1 84 ? -20.871 0.232 5.239 1.00 80.44 84 LYS A C 1
ATOM 627 O O . LYS A 1 84 ? -20.132 1.175 4.944 1.00 80.44 84 LYS A O 1
ATOM 632 N N . ALA A 1 85 ? -21.835 0.349 6.150 1.00 81.88 85 ALA A N 1
ATOM 633 C CA . ALA A 1 85 ? -21.999 1.602 6.884 1.00 81.88 85 ALA A CA 1
ATOM 634 C C . ALA A 1 85 ? -20.730 1.892 7.701 1.00 81.88 85 ALA A C 1
ATOM 636 O O . ALA A 1 85 ? -20.201 1.015 8.384 1.00 81.88 85 ALA A O 1
ATOM 637 N N . PHE A 1 86 ? -20.223 3.121 7.613 1.00 85.81 86 PHE A N 1
ATOM 638 C CA . PHE A 1 86 ? -18.911 3.472 8.151 1.00 85.81 86 PHE A CA 1
ATOM 639 C C . PHE A 1 86 ? -18.933 4.780 8.944 1.00 85.81 86 PHE A C 1
ATOM 641 O O . PHE A 1 86 ? -19.876 5.569 8.857 1.00 85.81 86 PHE A O 1
ATOM 648 N N . SER A 1 87 ? -17.878 4.998 9.724 1.00 85.31 87 SER A N 1
ATOM 649 C CA . SER A 1 87 ? -17.580 6.257 10.402 1.00 85.31 87 SER A CA 1
ATOM 650 C C . SER A 1 87 ? -16.079 6.508 10.381 1.00 85.31 87 SER A C 1
ATOM 652 O O . SER A 1 87 ? -15.287 5.625 10.713 1.00 85.31 87 SER A O 1
ATOM 654 N N . ASP A 1 88 ? -15.687 7.723 10.016 1.00 82.19 88 ASP A N 1
ATOM 655 C CA . ASP A 1 88 ? -14.306 8.210 10.071 1.00 82.19 88 ASP A CA 1
ATOM 656 C C . ASP A 1 88 ? -13.956 8.847 11.425 1.00 82.19 88 ASP A C 1
ATOM 658 O O . ASP A 1 88 ? -12.838 9.316 11.633 1.00 82.19 88 ASP A O 1
ATOM 662 N N . LYS A 1 89 ? -14.891 8.837 12.382 1.00 88.50 89 LYS A N 1
ATOM 663 C CA . LYS A 1 89 ? -14.689 9.361 13.736 1.00 88.50 89 LYS A CA 1
ATOM 664 C C . LYS A 1 89 ? -13.961 8.349 14.616 1.00 88.50 89 LYS A C 1
ATOM 666 O O . LYS A 1 89 ? -14.474 7.892 15.639 1.00 88.50 89 LYS A O 1
ATOM 671 N N . VAL A 1 90 ? -12.753 7.998 14.196 1.00 87.38 90 VAL A N 1
ATOM 672 C CA . VAL A 1 90 ? -11.808 7.196 14.966 1.00 87.38 90 VAL A CA 1
ATOM 673 C C . VAL A 1 90 ? -10.515 7.990 15.076 1.00 87.38 90 VAL A C 1
ATOM 675 O O . VAL A 1 90 ? -9.905 8.368 14.079 1.00 87.38 90 VAL A O 1
ATOM 678 N N . THR A 1 91 ? -10.102 8.278 16.305 1.00 87.25 91 THR A N 1
ATOM 679 C CA . THR A 1 91 ? -8.911 9.086 16.582 1.00 87.25 91 THR A CA 1
ATOM 680 C C . THR A 1 91 ? -7.764 8.207 17.045 1.00 87.25 91 THR A C 1
ATOM 682 O O . THR A 1 91 ? -7.981 7.192 17.705 1.00 87.25 91 THR A O 1
ATOM 685 N N . GLN A 1 92 ? -6.537 8.613 16.722 1.00 85.88 92 GLN A N 1
ATOM 686 C CA . GLN A 1 92 ? -5.325 7.987 17.234 1.00 85.88 92 GLN A CA 1
ATOM 687 C C . GLN A 1 92 ? -4.367 9.030 17.802 1.00 85.88 92 GLN A C 1
ATOM 689 O O . GLN A 1 92 ? -4.219 10.132 17.274 1.00 85.88 92 GLN A O 1
ATOM 694 N N . THR A 1 93 ? -3.715 8.674 18.901 1.00 89.69 93 THR A N 1
ATOM 695 C CA . THR A 1 93 ? -2.701 9.497 19.564 1.00 89.69 93 THR A CA 1
ATOM 696 C C . THR A 1 93 ? -1.483 8.648 19.875 1.00 89.69 93 THR A C 1
ATOM 698 O O . THR A 1 93 ? -1.599 7.437 20.057 1.00 89.69 93 THR A O 1
ATOM 701 N N . VAL A 1 94 ? -0.314 9.279 19.946 1.00 90.88 94 VAL A N 1
ATOM 702 C CA . VAL A 1 94 ? 0.941 8.595 20.252 1.00 90.88 94 VAL A CA 1
ATOM 703 C C . VAL A 1 94 ? 1.657 9.271 21.412 1.00 90.88 94 VAL A C 1
ATOM 705 O O . VAL A 1 94 ? 1.797 10.494 21.455 1.00 90.88 94 VAL A O 1
ATOM 708 N N . THR A 1 95 ? 2.139 8.463 22.350 1.00 93.06 95 THR A N 1
ATOM 709 C CA . THR A 1 95 ? 3.067 8.882 23.401 1.00 93.06 95 THR A CA 1
ATOM 710 C C . THR A 1 95 ? 4.318 8.024 23.317 1.00 93.06 95 THR A C 1
ATOM 712 O O . THR A 1 95 ? 4.239 6.803 23.385 1.00 93.06 95 THR A O 1
ATOM 715 N N . GLN A 1 96 ? 5.485 8.649 23.164 1.00 91.88 96 GLN A N 1
ATOM 716 C CA . GLN A 1 96 ? 6.751 7.936 23.002 1.00 91.88 96 GLN A CA 1
ATOM 717 C C . GLN A 1 96 ? 7.712 8.229 24.160 1.00 91.88 96 GLN A C 1
ATOM 719 O O . GLN A 1 96 ? 7.945 9.383 24.520 1.00 91.88 96 GLN A O 1
ATOM 724 N N . ARG A 1 97 ? 8.308 7.171 24.723 1.00 93.19 97 ARG A N 1
ATOM 725 C CA . ARG A 1 97 ? 9.347 7.198 25.764 1.00 93.19 97 ARG A CA 1
ATOM 726 C C . ARG A 1 97 ? 10.519 6.309 25.349 1.00 93.19 97 ARG A C 1
ATOM 728 O O . ARG A 1 97 ? 10.531 5.103 25.598 1.00 93.19 97 ARG A O 1
ATOM 735 N N . GLY A 1 98 ? 11.521 6.921 24.719 1.00 89.44 98 GLY A N 1
ATOM 736 C CA . GLY A 1 98 ? 12.655 6.195 24.147 1.00 89.44 98 GLY A CA 1
ATOM 737 C C . GLY A 1 98 ? 12.182 5.212 23.076 1.00 89.44 98 GLY A C 1
ATOM 738 O O . GLY A 1 98 ? 11.477 5.604 22.150 1.00 89.44 98 GLY A O 1
ATOM 739 N N . ALA A 1 99 ? 12.541 3.937 23.232 1.00 87.75 99 ALA A N 1
ATOM 740 C CA . ALA A 1 99 ? 12.098 2.879 22.327 1.00 87.75 99 ALA A CA 1
ATOM 741 C C . ALA A 1 99 ? 10.639 2.442 22.547 1.00 87.75 99 ALA A C 1
ATOM 743 O O . ALA A 1 99 ? 10.113 1.703 21.726 1.00 87.75 99 ALA A O 1
ATOM 744 N N . ASN A 1 100 ? 9.988 2.851 23.640 1.00 89.62 100 ASN A N 1
ATOM 745 C CA . ASN A 1 100 ? 8.605 2.466 23.919 1.00 89.62 100 ASN A CA 1
ATOM 746 C C . ASN A 1 100 ? 7.655 3.497 23.307 1.00 89.62 100 ASN A C 1
ATOM 748 O O . ASN A 1 100 ? 7.739 4.683 23.632 1.00 89.62 100 ASN A O 1
ATOM 752 N N . ILE A 1 101 ? 6.761 3.050 22.436 1.00 87.50 101 ILE A N 1
ATOM 753 C CA . ILE A 1 101 ? 5.768 3.875 21.753 1.00 87.50 101 ILE A CA 1
ATOM 754 C C . ILE A 1 101 ? 4.392 3.328 22.118 1.00 87.50 101 ILE A C 1
ATOM 756 O O . ILE A 1 101 ? 4.068 2.200 21.770 1.00 87.50 101 ILE A O 1
ATOM 760 N N . ASP A 1 102 ? 3.594 4.125 22.817 1.00 88.88 102 ASP A N 1
ATOM 761 C CA . ASP A 1 102 ? 2.226 3.793 23.202 1.00 88.88 102 ASP A CA 1
ATOM 762 C C . ASP A 1 102 ? 1.258 4.559 22.285 1.00 88.88 102 ASP A C 1
ATOM 764 O O . ASP A 1 102 ? 1.220 5.793 22.305 1.00 88.88 102 ASP A O 1
ATOM 768 N N . ILE A 1 103 ? 0.485 3.836 21.478 1.00 87.25 103 ILE A N 1
ATOM 769 C CA . ILE A 1 103 ? -0.557 4.365 20.591 1.00 87.25 103 ILE A CA 1
ATOM 770 C C . ILE A 1 103 ? -1.910 4.136 21.255 1.00 87.25 103 ILE A C 1
ATOM 772 O O . ILE A 1 103 ? -2.193 3.040 21.735 1.00 87.25 103 ILE A O 1
ATOM 776 N N . THR A 1 104 ? -2.755 5.163 21.296 1.00 90.06 104 THR A N 1
ATOM 777 C CA . THR A 1 104 ? -4.127 5.066 21.809 1.00 90.06 104 THR A CA 1
ATOM 778 C C . THR A 1 104 ? -5.110 5.387 20.697 1.00 90.06 104 THR A C 1
ATOM 780 O O . THR A 1 104 ? -5.064 6.485 20.148 1.00 90.06 104 THR A O 1
ATOM 783 N N . VAL A 1 105 ? -5.994 4.437 20.406 1.00 88.81 105 VAL A N 1
ATOM 784 C CA . VAL A 1 105 ? -7.094 4.532 19.446 1.00 88.81 105 VAL A CA 1
ATOM 785 C C . VAL A 1 105 ? -8.398 4.745 20.207 1.00 88.81 105 VAL A C 1
ATOM 787 O O . VAL A 1 105 ? -8.642 4.053 21.192 1.00 88.81 105 VAL A O 1
ATOM 790 N N . SER A 1 106 ? -9.236 5.678 19.763 1.00 91.50 106 SER A N 1
ATOM 791 C CA . SER A 1 106 ? -10.547 5.950 20.360 1.00 91.50 106 SER A CA 1
ATOM 792 C C . SER A 1 106 ? -11.606 6.099 19.273 1.00 91.50 106 SER A C 1
ATOM 794 O O . SER A 1 106 ? -11.490 6.973 18.408 1.00 91.50 106 SER A O 1
ATOM 796 N N . ALA A 1 107 ? -12.612 5.225 19.302 1.00 92.25 107 ALA A N 1
ATOM 797 C CA . ALA A 1 107 ? -13.719 5.216 18.348 1.00 92.25 107 ALA A CA 1
ATOM 798 C C . ALA A 1 107 ? -14.964 5.938 18.896 1.00 92.25 107 ALA A C 1
ATOM 800 O O . ALA A 1 107 ? -15.186 6.001 20.105 1.00 92.25 107 ALA A O 1
ATOM 801 N N . ASP A 1 108 ? -15.790 6.487 18.001 1.00 93.81 108 ASP A N 1
ATOM 802 C CA . ASP A 1 108 ? -16.999 7.237 18.365 1.00 93.81 108 ASP A CA 1
ATOM 803 C C . ASP A 1 108 ? -18.051 6.360 19.066 1.00 93.81 108 ASP A C 1
ATOM 805 O O . ASP A 1 108 ? -18.810 5.617 18.436 1.00 93.81 108 ASP A O 1
ATOM 809 N N . ALA A 1 109 ? -18.134 6.506 20.391 1.00 93.56 109 ALA A N 1
ATOM 810 C CA . ALA A 1 109 ? -19.112 5.826 21.231 1.00 93.56 109 ALA A CA 1
ATOM 811 C C . ALA A 1 109 ? -20.563 6.118 20.813 1.00 93.56 109 ALA A C 1
ATOM 813 O O . ALA A 1 109 ? -21.411 5.231 20.909 1.00 93.56 109 ALA A O 1
ATOM 814 N N . GLY A 1 110 ? -20.868 7.332 20.343 1.00 93.50 110 GLY A N 1
ATOM 815 C CA . GLY A 1 110 ? -22.221 7.702 19.923 1.00 93.50 110 GLY A CA 1
ATOM 816 C C . GLY A 1 110 ? -22.650 6.945 18.670 1.00 93.50 110 GLY A C 1
ATOM 817 O O . GLY A 1 110 ? -23.779 6.461 18.592 1.00 93.50 110 GLY A O 1
ATOM 818 N N . TRP A 1 111 ? -21.728 6.778 17.720 1.00 94.06 111 TRP A N 1
ATOM 819 C CA . TRP A 1 111 ? -21.965 5.945 16.546 1.00 94.06 111 TRP A CA 1
ATOM 820 C C . TRP A 1 111 ? -22.129 4.476 16.943 1.00 94.06 111 TRP A C 1
ATOM 822 O O . TRP A 1 111 ? -23.119 3.872 16.545 1.00 94.06 111 TRP A O 1
ATOM 832 N N . LEU A 1 112 ? -21.243 3.926 17.784 1.00 94.44 112 LEU A N 1
ATOM 833 C CA . LEU A 1 112 ? -21.298 2.521 18.228 1.00 94.44 112 LEU A CA 1
ATOM 834 C C . LEU A 1 112 ? -22.577 2.159 19.001 1.00 94.44 112 LEU A C 1
ATOM 836 O O . LEU A 1 112 ? -23.023 1.018 18.931 1.00 94.44 112 LEU A O 1
ATOM 840 N N . ASN A 1 113 ? -23.170 3.116 19.719 1.00 92.81 113 ASN A N 1
ATOM 841 C CA . ASN A 1 113 ? -24.400 2.923 20.496 1.00 92.81 113 ASN A CA 1
ATOM 842 C C . ASN A 1 113 ? -25.680 3.309 19.728 1.00 92.81 113 ASN A C 1
ATOM 844 O O . ASN A 1 113 ? -26.767 3.305 20.307 1.00 92.81 113 ASN A O 1
ATOM 848 N N . SER A 1 114 ? -25.584 3.666 18.443 1.00 93.81 114 SER A N 1
ATOM 849 C CA . SER A 1 114 ? -26.767 3.980 17.637 1.00 93.81 114 SER A CA 1
ATOM 850 C C . SER A 1 114 ? -27.646 2.741 17.423 1.00 93.81 114 SER A C 1
ATOM 852 O O . SER A 1 114 ? -27.150 1.645 17.168 1.00 93.81 114 SER A O 1
ATOM 854 N N . ALA A 1 115 ? -28.969 2.928 17.463 1.00 90.81 115 ALA A N 1
ATOM 855 C CA . ALA A 1 115 ? -29.953 1.862 17.253 1.00 90.81 115 ALA A CA 1
ATOM 856 C C . ALA A 1 115 ? -29.841 1.188 15.871 1.00 90.81 115 ALA A C 1
ATOM 858 O O . ALA A 1 115 ? -30.256 0.045 15.709 1.00 90.81 115 ALA A O 1
ATOM 859 N N . ASP A 1 116 ? -29.251 1.877 14.891 1.00 88.88 116 ASP A N 1
ATOM 860 C CA . ASP A 1 116 ? -29.076 1.366 13.531 1.00 88.88 116 ASP A CA 1
ATOM 861 C C . ASP A 1 116 ? -27.799 0.524 13.354 1.00 88.88 116 ASP A C 1
ATOM 863 O O . ASP A 1 116 ? -27.517 0.092 12.232 1.00 88.88 116 ASP A O 1
ATOM 867 N N . ARG A 1 117 ? -26.975 0.355 14.404 1.00 94.31 117 ARG A N 1
ATOM 868 C CA . ARG A 1 117 ? -25.704 -0.381 14.312 1.00 94.31 117 ARG A CA 1
ATOM 869 C C . ARG A 1 117 ? -25.927 -1.879 14.199 1.00 94.31 117 ARG A C 1
ATOM 871 O O . ARG A 1 117 ? -26.665 -2.471 14.984 1.00 94.31 117 ARG A O 1
ATOM 878 N N . GLN A 1 118 ? -25.206 -2.495 13.268 1.00 93.00 118 GLN A N 1
ATOM 879 C CA . GLN A 1 118 ? -25.151 -3.948 13.138 1.00 93.00 118 GLN A CA 1
ATOM 880 C C . GLN A 1 118 ? -23.739 -4.448 13.419 1.00 93.00 118 GLN A C 1
ATOM 882 O O . GLN A 1 118 ? -22.797 -4.090 12.724 1.00 93.00 118 GLN A O 1
ATOM 887 N N . PHE A 1 119 ? -23.589 -5.290 14.433 1.00 89.62 119 PHE A N 1
ATOM 888 C CA . PHE A 1 119 ? -22.308 -5.904 14.768 1.00 89.62 119 PHE A CA 1
ATOM 889 C C . PHE A 1 119 ? -22.062 -7.176 13.922 1.00 89.62 119 PHE A C 1
ATOM 891 O O . PHE A 1 119 ? -23.034 -7.806 13.495 1.00 89.62 119 PHE A O 1
ATOM 898 N N . PRO A 1 120 ? -20.800 -7.580 13.670 1.00 90.25 120 PRO A N 1
ATOM 899 C CA . PRO A 1 120 ? -19.579 -6.993 14.217 1.00 90.25 120 PRO A CA 1
ATOM 900 C C . PRO A 1 120 ? -19.231 -5.630 13.614 1.00 90.25 120 PRO A C 1
ATOM 902 O O . PRO A 1 120 ? -19.442 -5.388 12.427 1.00 90.25 120 PRO A O 1
ATOM 905 N N . VAL A 1 121 ? -18.676 -4.752 14.450 1.00 89.69 121 VAL A N 1
ATOM 906 C CA . VAL A 1 121 ? -18.009 -3.527 13.994 1.00 89.69 121 VAL A CA 1
ATOM 907 C C . VAL A 1 121 ? -16.519 -3.806 13.893 1.00 89.69 121 VAL A C 1
ATOM 909 O O . VAL A 1 121 ? -15.939 -4.376 14.812 1.00 89.69 121 VAL A O 1
ATOM 912 N N . VAL A 1 122 ? -15.890 -3.379 12.806 1.00 84.50 122 VAL A N 1
ATOM 913 C CA . VAL A 1 122 ? -14.449 -3.516 12.590 1.00 84.50 122 VAL A CA 1
ATOM 914 C C . VAL A 1 122 ? -13.819 -2.131 12.568 1.00 84.50 122 VAL A C 1
ATOM 916 O O . VAL A 1 122 ? -14.173 -1.307 11.724 1.00 84.50 122 VAL A O 1
ATOM 919 N N . ILE A 1 123 ? -12.890 -1.878 13.490 1.00 82.25 123 ILE A N 1
ATOM 920 C CA . ILE A 1 123 ? -11.995 -0.717 13.472 1.00 82.25 123 ILE A CA 1
ATOM 921 C C . ILE A 1 123 ? -10.707 -1.162 12.780 1.00 82.25 123 ILE A C 1
ATOM 923 O O . ILE A 1 123 ? -10.082 -2.122 13.231 1.00 82.25 123 ILE A O 1
ATOM 927 N N . ASP A 1 124 ? -10.315 -0.477 11.707 1.00 70.06 124 ASP A N 1
ATOM 928 C CA . ASP A 1 124 ? -9.212 -0.893 10.830 1.00 70.06 124 ASP A CA 1
ATOM 929 C C . ASP A 1 124 ? -7.989 0.040 10.944 1.00 70.06 124 ASP A C 1
ATOM 931 O O . ASP A 1 124 ? -7.905 1.052 10.241 1.00 70.06 124 ASP A O 1
ATOM 935 N N . PRO A 1 125 ? -7.029 -0.260 11.837 1.00 53.94 125 PRO A N 1
ATOM 936 C CA . PRO A 1 125 ? -5.661 0.228 11.726 1.00 53.94 125 PRO A CA 1
ATOM 937 C C . PRO A 1 125 ? -4.863 -0.540 10.666 1.00 53.94 125 PRO A C 1
ATOM 939 O O . PRO A 1 125 ? -4.232 -1.562 10.922 1.00 53.94 125 PRO A O 1
ATOM 942 N N . THR A 1 126 ? -4.819 0.010 9.455 1.00 59.25 126 THR A N 1
ATOM 943 C CA . THR A 1 126 ? -3.908 -0.452 8.398 1.00 59.25 126 THR A CA 1
ATOM 944 C C . THR A 1 126 ? -2.529 0.186 8.585 1.00 59.25 126 THR A C 1
ATOM 946 O O . THR A 1 126 ? -2.425 1.378 8.386 1.00 59.25 126 THR A O 1
ATOM 949 N N . ILE A 1 127 ? -1.445 -0.520 8.916 1.00 50.22 127 ILE A N 1
ATOM 950 C CA . ILE A 1 127 ? -0.088 0.077 8.857 1.00 50.22 127 ILE A CA 1
ATOM 951 C C . ILE A 1 127 ? 0.452 -0.087 7.437 1.00 50.22 127 ILE A C 1
ATOM 953 O O . ILE A 1 127 ? 0.636 -1.223 7.028 1.00 50.22 127 ILE A O 1
ATOM 957 N N . ALA A 1 128 ? 0.754 0.995 6.713 1.00 51.47 128 ALA A N 1
ATOM 958 C CA . ALA A 1 128 ? 1.367 0.916 5.383 1.00 51.47 128 ALA A CA 1
ATOM 959 C C . ALA A 1 128 ? 2.898 1.079 5.455 1.00 51.47 128 ALA A C 1
ATOM 961 O O . ALA A 1 128 ? 3.417 2.026 6.060 1.00 51.47 128 ALA A O 1
ATOM 962 N N . ILE A 1 129 ? 3.615 0.158 4.818 1.00 49.34 129 ILE A N 1
ATOM 963 C CA . ILE A 1 129 ? 5.051 0.197 4.540 1.00 49.34 129 ILE A CA 1
ATOM 964 C C . ILE A 1 129 ? 5.183 0.630 3.083 1.00 49.34 129 ILE A C 1
ATOM 966 O O . ILE A 1 129 ? 4.827 -0.098 2.168 1.00 49.34 129 ILE A O 1
ATOM 970 N N . GLU A 1 130 ? 5.700 1.826 2.841 1.00 49.97 130 GLU A N 1
ATOM 971 C CA . GLU A 1 130 ? 6.001 2.248 1.475 1.00 49.97 130 GLU A CA 1
ATOM 972 C C . GLU A 1 130 ? 7.340 1.621 1.048 1.00 49.97 130 GLU A C 1
ATOM 974 O O . GLU A 1 130 ? 8.355 1.868 1.714 1.00 49.97 130 GLU A O 1
ATOM 979 N N . PRO A 1 131 ? 7.401 0.803 -0.024 1.00 48.44 131 PRO A N 1
ATOM 980 C CA . PRO A 1 131 ? 8.674 0.283 -0.495 1.00 48.44 131 PRO A CA 1
ATOM 981 C C . PRO A 1 131 ? 9.566 1.429 -0.976 1.00 48.44 131 PRO A C 1
ATOM 983 O O . PRO A 1 131 ? 9.131 2.382 -1.624 1.00 48.44 131 PRO A O 1
ATOM 986 N N . ALA A 1 132 ? 10.850 1.321 -0.657 1.00 50.72 132 ALA A N 1
ATOM 987 C CA . ALA A 1 132 ? 11.865 2.246 -1.116 1.00 50.72 132 ALA A CA 1
ATOM 988 C C . ALA A 1 132 ? 11.961 2.295 -2.653 1.00 50.72 132 ALA A C 1
ATOM 990 O O . ALA A 1 132 ? 12.011 1.227 -3.266 1.00 50.72 132 ALA A O 1
ATOM 991 N N . PRO A 1 133 ? 12.162 3.471 -3.280 1.00 49.06 133 PRO A N 1
ATOM 992 C CA . PRO A 1 133 ? 12.623 3.543 -4.666 1.00 49.06 133 PRO A CA 1
ATOM 993 C C . PRO A 1 133 ? 13.900 2.731 -4.941 1.00 49.06 133 PRO A C 1
ATOM 995 O O . PRO A 1 133 ? 14.093 2.290 -6.059 1.00 49.06 133 PRO A O 1
ATOM 998 N N . GLU A 1 134 ? 14.752 2.471 -3.939 1.00 49.34 134 GLU A N 1
ATOM 999 C CA . GLU A 1 134 ? 15.945 1.619 -4.112 1.00 49.34 134 GLU A CA 1
ATOM 1000 C C . GLU A 1 134 ? 15.661 0.104 -3.979 1.00 49.34 134 GLU A C 1
ATOM 1002 O O . GLU A 1 134 ? 16.555 -0.715 -4.197 1.00 49.34 134 GLU A O 1
ATOM 1007 N N . GLN A 1 135 ? 14.443 -0.279 -3.576 1.00 54.56 135 GLN A N 1
ATOM 1008 C CA . GLN A 1 135 ? 13.982 -1.673 -3.435 1.00 54.56 135 GLN A CA 1
ATOM 1009 C C . GLN A 1 135 ? 12.992 -2.083 -4.535 1.00 54.56 135 GLN A C 1
ATOM 1011 O O . GLN A 1 135 ? 12.752 -3.275 -4.736 1.00 54.56 135 GLN A O 1
ATOM 1016 N N . ALA A 1 136 ? 12.434 -1.114 -5.259 1.00 66.69 136 ALA A N 1
ATOM 1017 C CA . ALA A 1 136 ? 11.756 -1.343 -6.522 1.00 66.69 136 ALA A CA 1
ATOM 1018 C C . ALA A 1 136 ? 12.766 -1.184 -7.665 1.00 66.69 136 ALA A C 1
ATOM 1020 O O . ALA A 1 136 ? 13.679 -0.372 -7.589 1.00 66.69 136 ALA A O 1
ATOM 1021 N N . GLN A 1 137 ? 12.624 -1.998 -8.703 1.00 77.12 137 GLN A N 1
ATOM 1022 C CA . GLN A 1 137 ? 13.354 -1.831 -9.955 1.00 77.12 137 GLN A CA 1
ATOM 1023 C C . GLN A 1 137 ? 12.344 -1.499 -11.037 1.00 77.12 137 GLN A C 1
ATOM 1025 O O . GLN A 1 137 ? 11.351 -2.221 -11.202 1.00 77.12 137 GLN A O 1
ATOM 1030 N N . ASP A 1 138 ? 12.621 -0.463 -11.811 1.00 85.00 138 ASP A N 1
ATOM 1031 C CA . ASP A 1 138 ? 11.847 -0.121 -12.989 1.00 85.00 138 ASP A CA 1
ATOM 1032 C C . ASP A 1 138 ? 12.752 0.150 -14.184 1.00 85.00 138 ASP A C 1
ATOM 1034 O O . ASP A 1 138 ? 13.863 0.643 -14.068 1.00 85.00 138 ASP A O 1
ATOM 1038 N N . ALA A 1 139 ? 12.307 -0.259 -15.366 1.00 85.94 139 ALA A N 1
ATOM 1039 C CA . ALA A 1 139 ? 13.052 0.023 -16.581 1.00 85.94 139 ALA A CA 1
ATOM 1040 C C . ALA A 1 139 ? 12.120 0.117 -17.775 1.00 85.94 139 ALA A C 1
ATOM 1042 O O . ALA A 1 139 ? 11.269 -0.749 -17.999 1.00 85.94 139 ALA A O 1
ATOM 1043 N N . MET A 1 140 ? 12.324 1.143 -18.594 1.00 89.06 140 MET A N 1
ATOM 1044 C CA . MET A 1 140 ? 11.691 1.220 -19.902 1.00 89.06 140 MET A CA 1
ATOM 1045 C C . MET A 1 140 ? 12.522 0.451 -20.933 1.00 89.06 140 MET A C 1
ATOM 1047 O O . MET A 1 140 ? 13.753 0.475 -20.914 1.00 89.06 140 MET A O 1
ATOM 1051 N N . VAL A 1 141 ? 11.849 -0.228 -21.857 1.00 88.75 141 VAL A N 1
ATOM 1052 C CA . VAL A 1 141 ? 12.475 -0.833 -23.034 1.00 88.75 141 VAL A CA 1
ATOM 1053 C C . VAL A 1 141 ? 11.850 -0.259 -24.303 1.00 88.75 141 VAL A C 1
ATOM 1055 O O . VAL A 1 141 ? 10.626 -0.268 -24.463 1.00 88.75 141 VAL A O 1
ATOM 1058 N N . ASP A 1 142 ? 12.697 0.227 -25.213 1.00 87.75 142 ASP A N 1
ATOM 1059 C CA . ASP A 1 142 ? 12.290 0.908 -26.449 1.00 87.75 142 ASP A CA 1
ATOM 1060 C C . ASP A 1 142 ? 12.761 0.130 -27.685 1.00 87.75 142 ASP A C 1
ATOM 1062 O O . ASP A 1 142 ? 13.958 -0.098 -27.880 1.00 87.75 142 ASP A O 1
ATOM 1066 N N . SER A 1 143 ? 11.830 -0.248 -28.562 1.00 91.06 143 SER A N 1
ATOM 1067 C CA . SER A 1 143 ? 12.164 -0.940 -29.811 1.00 91.06 143 SER A CA 1
ATOM 1068 C C . SER A 1 143 ? 12.937 -0.071 -30.803 1.00 91.06 143 SER A C 1
ATOM 1070 O O . SER A 1 143 ? 13.600 -0.610 -31.686 1.00 91.06 143 SER A O 1
ATOM 1072 N N . GLY A 1 144 ? 12.833 1.257 -30.695 1.00 85.69 144 GLY A N 1
ATOM 1073 C CA . GLY A 1 144 ? 13.594 2.212 -31.500 1.00 85.69 144 GLY A CA 1
ATOM 1074 C C . GLY A 1 144 ? 15.062 2.324 -31.076 1.00 85.69 144 GLY A C 1
ATOM 1075 O O . GLY A 1 144 ? 15.882 2.809 -31.851 1.00 85.69 144 GLY A O 1
ATOM 1076 N N . ALA A 1 145 ? 15.405 1.841 -29.879 1.00 82.31 145 ALA A N 1
ATOM 1077 C CA . ALA A 1 145 ? 16.767 1.799 -29.354 1.00 82.31 145 ALA A CA 1
ATOM 1078 C C . ALA A 1 145 ? 17.040 0.429 -28.697 1.00 82.31 145 ALA A C 1
ATOM 1080 O O . ALA A 1 145 ? 17.221 0.336 -27.482 1.00 82.31 145 ALA A O 1
ATOM 1081 N N . PRO A 1 146 ? 17.062 -0.668 -29.480 1.00 85.56 146 PRO A N 1
ATOM 1082 C CA . PRO A 1 146 ? 16.810 -2.003 -28.945 1.00 85.56 146 PRO A CA 1
ATOM 1083 C C . PRO A 1 146 ? 17.916 -2.576 -28.042 1.00 85.56 146 PRO A C 1
ATOM 1085 O O . PRO A 1 146 ? 17.691 -3.528 -27.292 1.00 85.56 146 PRO A O 1
ATOM 1088 N N . THR A 1 147 ? 19.117 -2.004 -28.103 1.00 84.25 147 THR A N 1
ATOM 1089 C CA . THR A 1 147 ? 20.267 -2.369 -27.261 1.00 84.25 147 THR A CA 1
ATOM 1090 C C . THR A 1 147 ? 20.509 -1.382 -26.121 1.00 84.25 147 THR A C 1
ATOM 1092 O O . THR A 1 147 ? 21.402 -1.605 -25.307 1.00 84.25 147 THR A O 1
ATOM 1095 N N . THR A 1 148 ? 19.753 -0.286 -26.061 1.00 78.62 148 THR A N 1
ATOM 1096 C CA . THR A 1 148 ? 19.932 0.765 -25.060 1.00 78.62 148 THR A CA 1
ATOM 1097 C C . THR A 1 148 ? 19.208 0.386 -23.774 1.00 78.62 148 THR A C 1
ATOM 1099 O O . THR A 1 148 ? 18.045 -0.014 -23.798 1.00 78.62 148 THR A O 1
ATOM 1102 N N . ASN A 1 149 ? 19.903 0.518 -22.645 1.00 83.69 149 ASN A N 1
ATOM 1103 C CA . ASN A 1 149 ? 19.285 0.452 -21.330 1.00 83.69 149 ASN A CA 1
ATOM 1104 C C . ASN A 1 149 ? 18.647 1.805 -20.997 1.00 83.69 149 ASN A C 1
ATOM 1106 O O . ASN A 1 149 ? 19.294 2.845 -21.124 1.00 83.69 149 ASN A O 1
ATOM 1110 N N . CYS A 1 150 ? 17.389 1.783 -20.567 1.00 77.38 150 CYS A N 1
ATOM 1111 C CA . CYS A 1 150 ? 16.664 2.974 -20.138 1.00 77.38 150 CYS A CA 1
ATOM 1112 C C . CYS A 1 150 ? 16.170 2.834 -18.690 1.00 77.38 150 CYS A C 1
ATOM 1114 O O . CYS A 1 150 ? 15.078 3.299 -18.389 1.00 77.38 150 CYS A O 1
ATOM 1116 N N . GLY A 1 151 ? 16.940 2.181 -17.809 1.00 72.75 151 GLY A N 1
ATOM 1117 C CA . GLY A 1 151 ? 16.601 2.089 -16.379 1.00 72.75 151 GLY A CA 1
ATOM 1118 C C . GLY A 1 151 ? 16.632 3.454 -15.687 1.00 72.75 151 GLY A C 1
ATOM 1119 O O . GLY A 1 151 ? 15.721 3.817 -14.969 1.00 72.75 151 GLY A O 1
ATOM 1120 N N . GLY A 1 152 ? 17.612 4.300 -16.020 1.00 66.19 152 GLY A N 1
ATOM 1121 C CA . GLY A 1 152 ? 17.763 5.621 -15.395 1.00 66.19 152 GLY A CA 1
ATOM 1122 C C . GLY A 1 152 ? 16.801 6.718 -15.872 1.00 66.19 152 GLY A C 1
ATOM 1123 O O . GLY A 1 152 ? 17.074 7.891 -15.614 1.00 66.19 152 GLY A O 1
ATOM 1124 N N . ILE A 1 153 ? 15.739 6.397 -16.621 1.00 70.06 153 ILE A N 1
ATOM 1125 C CA . ILE A 1 153 ? 14.758 7.407 -17.051 1.00 70.06 153 ILE A CA 1
ATOM 1126 C C . ILE A 1 153 ? 13.620 7.488 -16.038 1.00 70.06 153 ILE A C 1
ATOM 1128 O O . ILE A 1 153 ? 13.131 6.480 -15.558 1.00 70.06 153 ILE A O 1
ATOM 1132 N N . THR A 1 154 ? 13.124 8.690 -15.770 1.00 67.81 154 THR A N 1
ATOM 1133 C CA . THR A 1 154 ? 12.140 8.928 -14.700 1.00 67.81 154 THR A CA 1
ATOM 1134 C C . THR A 1 154 ? 10.688 8.628 -15.091 1.00 67.81 154 THR A C 1
ATOM 1136 O O . THR A 1 154 ? 9.775 9.001 -14.362 1.00 67.81 154 THR A O 1
ATOM 1139 N N . GLY A 1 155 ? 10.443 8.047 -16.269 1.00 74.06 155 GLY A N 1
ATOM 1140 C CA . GLY A 1 155 ? 9.101 7.881 -16.826 1.00 74.06 155 GLY A CA 1
ATOM 1141 C C . GLY A 1 155 ? 8.792 6.441 -17.215 1.00 74.06 155 GLY A C 1
ATOM 1142 O O . GLY A 1 155 ? 9.570 5.799 -17.924 1.00 74.06 155 GLY A O 1
ATOM 1143 N N . LEU A 1 156 ? 7.605 5.971 -16.823 1.00 83.25 156 LEU A N 1
ATOM 1144 C CA . LEU A 1 156 ? 7.053 4.696 -17.264 1.00 83.25 156 LEU A CA 1
ATOM 1145 C C . LEU A 1 156 ? 6.266 4.900 -18.562 1.00 83.25 156 LEU A C 1
ATOM 1147 O O . LEU A 1 156 ? 5.185 5.486 -18.565 1.00 83.25 156 LEU A O 1
ATOM 1151 N N . TYR A 1 157 ? 6.810 4.415 -19.677 1.00 86.25 157 TYR A N 1
ATOM 1152 C CA . TYR A 1 157 ? 6.189 4.550 -20.990 1.00 86.25 157 TYR A CA 1
ATOM 1153 C C . TYR A 1 157 ? 5.672 3.203 -21.488 1.00 86.25 157 TYR A C 1
ATOM 1155 O O . TYR A 1 157 ? 6.418 2.231 -21.612 1.00 86.25 157 TYR A O 1
ATOM 1163 N N . ALA A 1 158 ? 4.401 3.181 -21.877 1.00 87.44 158 ALA A N 1
ATOM 1164 C CA . ALA A 1 158 ? 3.770 2.044 -22.527 1.00 87.44 158 ALA A CA 1
ATOM 1165 C C . ALA A 1 158 ? 3.046 2.489 -23.802 1.00 87.44 158 ALA A C 1
ATOM 1167 O O . ALA A 1 158 ? 2.457 3.568 -23.853 1.00 87.44 158 ALA A O 1
ATOM 1168 N N . GLY A 1 159 ? 3.095 1.653 -24.840 1.00 85.31 159 GLY A N 1
ATOM 1169 C CA . GLY A 1 159 ? 2.356 1.864 -26.085 1.00 85.31 159 GLY A CA 1
ATOM 1170 C C . GLY A 1 159 ? 3.251 1.938 -27.317 1.00 85.31 159 GLY A C 1
ATOM 1171 O O . GLY A 1 159 ? 4.368 1.415 -27.340 1.00 85.31 159 GLY A O 1
ATOM 1172 N N . THR A 1 160 ? 2.739 2.553 -28.380 1.00 83.56 160 THR A N 1
ATOM 1173 C CA . THR A 1 160 ? 3.378 2.546 -29.701 1.00 83.56 160 THR A CA 1
ATOM 1174 C C . THR A 1 160 ? 3.340 3.917 -30.360 1.00 83.56 160 THR A C 1
ATOM 1176 O O . THR A 1 160 ? 2.341 4.626 -30.272 1.00 83.56 160 THR A O 1
ATOM 1179 N N . THR A 1 161 ? 4.399 4.257 -31.085 1.00 80.12 161 THR A N 1
ATOM 1180 C CA . THR A 1 161 ? 4.422 5.318 -32.098 1.00 80.12 161 THR A CA 1
ATOM 1181 C C . THR A 1 161 ? 4.465 4.684 -33.494 1.00 80.12 161 THR A C 1
ATOM 1183 O O . THR A 1 161 ? 4.485 3.461 -33.632 1.00 80.12 161 THR A O 1
ATOM 1186 N N . ALA A 1 162 ? 4.529 5.505 -34.546 1.00 81.38 162 ALA A N 1
ATOM 1187 C CA . ALA A 1 162 ? 4.719 5.019 -35.915 1.00 81.38 162 ALA A CA 1
ATOM 1188 C C . ALA A 1 162 ? 6.031 4.232 -36.120 1.00 81.38 162 ALA A C 1
ATOM 1190 O O . ALA A 1 162 ? 6.126 3.434 -37.048 1.00 81.38 162 ALA A O 1
ATOM 1191 N N . SER A 1 163 ? 7.043 4.459 -35.276 1.00 82.06 163 SER A N 1
ATOM 1192 C CA . SER A 1 163 ? 8.396 3.918 -35.451 1.00 82.06 163 SER A CA 1
ATOM 1193 C C . SER A 1 163 ? 8.892 3.057 -34.290 1.00 82.06 163 SER A C 1
ATOM 1195 O O . SER A 1 163 ? 9.898 2.368 -34.446 1.00 82.06 163 SER A O 1
ATOM 1197 N N . ALA A 1 164 ? 8.222 3.080 -33.136 1.00 85.88 164 ALA A N 1
ATOM 1198 C CA . ALA A 1 164 ? 8.712 2.421 -31.934 1.00 85.88 164 ALA A CA 1
ATOM 1199 C C . ALA A 1 164 ? 7.592 1.885 -31.040 1.00 85.88 164 ALA A C 1
ATOM 1201 O O . ALA A 1 164 ? 6.465 2.379 -31.035 1.00 85.88 164 ALA A O 1
ATOM 1202 N N . LYS A 1 165 ? 7.929 0.879 -30.239 1.00 88.62 165 LYS A N 1
ATOM 1203 C CA . LYS A 1 165 ? 7.095 0.331 -29.172 1.00 88.62 165 LYS A CA 1
ATOM 1204 C C . LYS A 1 165 ? 7.839 0.495 -27.856 1.00 88.62 165 LYS A C 1
ATOM 1206 O O . LYS A 1 165 ? 9.039 0.233 -27.800 1.00 88.62 165 LYS A O 1
ATOM 1211 N N . ARG A 1 166 ? 7.121 0.895 -26.810 1.00 87.88 166 ARG A N 1
ATOM 1212 C CA . ARG A 1 166 ? 7.662 1.073 -25.461 1.00 87.88 166 ARG A CA 1
ATOM 1213 C C . ARG A 1 166 ? 6.903 0.215 -24.475 1.00 87.88 166 ARG A C 1
ATOM 1215 O O . ARG A 1 166 ? 5.681 0.066 -24.578 1.00 87.88 166 ARG A O 1
ATOM 1222 N N . ARG A 1 167 ? 7.649 -0.371 -23.549 1.00 91.19 167 ARG A N 1
ATOM 1223 C CA . ARG A 1 167 ? 7.126 -1.149 -22.429 1.00 91.19 167 ARG A CA 1
ATOM 1224 C C . ARG A 1 167 ? 7.898 -0.753 -21.185 1.00 91.19 167 ARG A C 1
ATOM 1226 O O . ARG A 1 167 ? 9.104 -0.532 -21.265 1.00 91.19 167 ARG A O 1
ATOM 1233 N N . SER A 1 168 ? 7.215 -0.739 -20.054 1.00 91.50 168 SER A N 1
ATOM 1234 C CA . SER A 1 168 ? 7.845 -0.589 -18.751 1.00 91.50 168 SER A CA 1
ATOM 1235 C C . SER A 1 168 ? 7.825 -1.915 -18.014 1.00 91.50 168 SER A C 1
ATOM 1237 O O . SER A 1 168 ? 6.808 -2.607 -17.978 1.00 91.50 168 SER A O 1
ATOM 1239 N N . LEU A 1 169 ? 8.971 -2.263 -17.449 1.00 91.75 169 LEU A N 1
ATOM 1240 C CA . LEU A 1 169 ? 9.149 -3.375 -16.537 1.00 91.75 169 LEU A CA 1
ATOM 1241 C C . LEU A 1 169 ? 9.133 -2.813 -15.122 1.00 91.75 169 LEU A C 1
ATOM 1243 O O . LEU A 1 169 ? 9.789 -1.813 -14.853 1.00 91.75 169 LEU A O 1
ATOM 1247 N N . LEU A 1 170 ? 8.380 -3.466 -14.244 1.00 89.44 170 LEU A N 1
ATOM 1248 C CA . LEU A 1 170 ? 8.283 -3.143 -12.827 1.00 89.44 170 LEU A CA 1
ATOM 1249 C C . LEU A 1 170 ? 8.612 -4.404 -12.042 1.00 89.44 170 LEU A C 1
ATOM 1251 O O . LEU A 1 170 ? 8.131 -5.494 -12.372 1.00 89.44 170 LEU A O 1
ATOM 1255 N N . LYS A 1 171 ? 9.455 -4.274 -11.028 1.00 84.81 171 LYS A N 1
ATOM 1256 C CA . LYS A 1 171 ? 9.840 -5.371 -10.152 1.00 84.81 171 LYS A CA 1
ATOM 1257 C C . LYS A 1 171 ? 9.851 -4.871 -8.724 1.00 84.81 171 LYS A C 1
ATOM 1259 O O . LYS A 1 171 ? 10.493 -3.883 -8.395 1.00 84.81 171 LYS A O 1
ATOM 1264 N N . PHE A 1 172 ? 9.140 -5.611 -7.895 1.00 78.75 172 PHE A N 1
ATOM 1265 C CA . PHE A 1 172 ? 8.985 -5.342 -6.480 1.00 78.75 172 PHE A CA 1
ATOM 1266 C C . PHE A 1 172 ? 9.780 -6.397 -5.718 1.00 78.75 172 PHE A C 1
ATOM 1268 O O . PHE A 1 172 ? 9.726 -7.582 -6.067 1.00 78.75 172 PHE A O 1
ATOM 1275 N N . ASP A 1 173 ? 10.541 -5.979 -4.712 1.00 71.31 173 ASP A N 1
ATOM 1276 C CA . ASP A 1 173 ? 11.106 -6.919 -3.754 1.00 71.31 173 ASP A CA 1
ATOM 1277 C C . ASP A 1 173 ? 9.975 -7.481 -2.883 1.00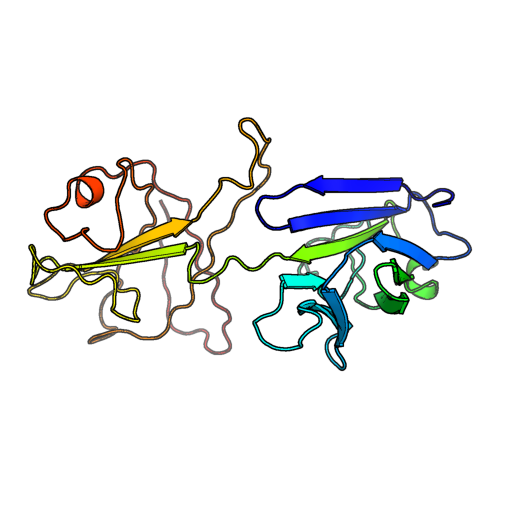 71.31 173 ASP A C 1
ATOM 1279 O O . ASP A 1 173 ? 9.301 -6.746 -2.167 1.00 71.31 173 ASP A O 1
ATOM 1283 N N . LEU A 1 174 ? 9.752 -8.791 -2.983 1.00 68.44 174 LEU A N 1
ATOM 1284 C CA . LEU A 1 174 ? 8.750 -9.522 -2.206 1.00 68.44 174 LEU A CA 1
ATOM 1285 C C . LEU A 1 174 ? 9.399 -10.401 -1.130 1.00 68.44 174 LEU A C 1
ATOM 1287 O O . LEU A 1 174 ? 8.736 -11.276 -0.581 1.00 68.44 174 LEU A O 1
ATOM 1291 N N . SER A 1 175 ? 10.691 -10.220 -0.834 1.00 63.78 175 SER A N 1
ATOM 1292 C CA . SER A 1 175 ? 11.408 -11.024 0.168 1.00 63.78 175 SER A CA 1
ATOM 1293 C C . SER A 1 175 ? 10.846 -10.878 1.587 1.00 63.78 175 SER A C 1
ATOM 1295 O O . SER A 1 175 ? 11.061 -11.760 2.420 1.00 63.7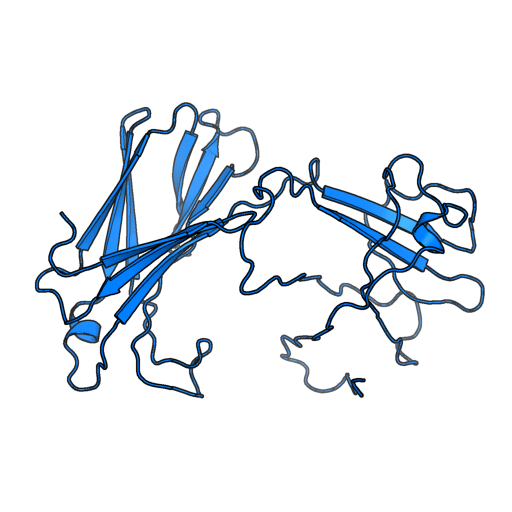8 175 SER A O 1
ATOM 1297 N N . SER A 1 176 ? 10.083 -9.813 1.852 1.00 52.91 176 SER A N 1
ATOM 1298 C CA . SER A 1 176 ? 9.309 -9.629 3.082 1.00 52.91 176 SER A CA 1
ATOM 1299 C C . SER A 1 176 ? 8.084 -10.544 3.182 1.00 52.91 176 SER A C 1
ATOM 1301 O O . SER A 1 176 ? 7.598 -10.751 4.291 1.00 52.91 176 SER A O 1
ATOM 1303 N N . VAL A 1 177 ? 7.590 -11.103 2.068 1.00 52.50 177 VAL A N 1
ATOM 1304 C CA . VAL A 1 177 ? 6.446 -12.028 2.027 1.00 52.50 177 VAL A CA 1
ATOM 1305 C C . VAL A 1 177 ? 6.952 -13.460 2.204 1.00 52.50 177 VAL A C 1
ATOM 1307 O O . VAL A 1 177 ? 7.605 -13.994 1.301 1.00 52.50 177 VAL A O 1
ATOM 1310 N N . PRO A 1 178 ? 6.636 -14.142 3.319 1.00 55.09 178 PRO A N 1
ATOM 1311 C CA . PRO A 1 178 ? 7.035 -15.530 3.498 1.00 55.09 178 PRO A CA 1
ATOM 1312 C C . PRO A 1 178 ? 6.448 -16.432 2.398 1.00 55.09 178 PRO A C 1
ATOM 1314 O O . PRO A 1 178 ? 5.267 -16.292 2.049 1.00 55.09 178 PRO A O 1
ATOM 1317 N N . PRO A 1 179 ? 7.218 -17.397 1.865 1.00 56.78 179 PRO A N 1
ATOM 1318 C CA . PRO A 1 179 ? 6.696 -18.367 0.909 1.00 56.78 179 PRO A CA 1
ATOM 1319 C C . PRO A 1 179 ? 5.477 -19.115 1.467 1.00 56.78 179 PRO A C 1
ATOM 1321 O O . PRO A 1 179 ? 5.500 -19.590 2.600 1.00 56.78 179 PRO A O 1
ATOM 1324 N N . GLY A 1 180 ? 4.422 -19.242 0.659 1.00 58.47 180 GLY A N 1
ATOM 1325 C CA . GLY A 1 180 ? 3.183 -19.924 1.053 1.00 58.47 180 GLY A CA 1
ATOM 1326 C C . GLY A 1 180 ? 2.179 -19.061 1.825 1.00 58.47 180 GLY A C 1
ATOM 1327 O 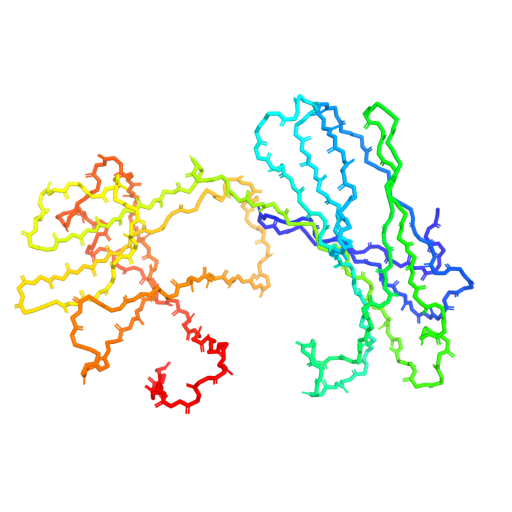O . GLY A 1 180 ? 1.160 -19.590 2.260 1.00 58.47 180 GLY A O 1
ATOM 1328 N N . THR A 1 181 ? 2.431 -17.755 1.973 1.00 48.47 181 THR A N 1
ATOM 1329 C CA . THR A 1 181 ? 1.449 -16.810 2.531 1.00 48.47 181 THR A CA 1
ATOM 1330 C C . THR A 1 181 ? 0.175 -16.811 1.669 1.00 48.47 181 THR A C 1
ATOM 1332 O O . THR A 1 181 ? 0.279 -16.568 0.463 1.00 48.47 181 THR A O 1
ATOM 1335 N N . PRO A 1 182 ? -1.016 -17.096 2.232 1.00 48.34 182 PRO A N 1
ATOM 1336 C CA . PRO A 1 182 ? -2.270 -16.984 1.493 1.00 48.34 182 PRO A CA 1
ATOM 1337 C C . PRO A 1 182 ? -2.557 -15.510 1.180 1.00 48.34 182 PRO A C 1
ATOM 1339 O O . PRO A 1 182 ? -2.461 -14.657 2.058 1.00 48.34 182 PRO A O 1
ATOM 1342 N N . ILE A 1 183 ? -2.877 -15.211 -0.082 1.00 53.62 183 ILE A N 1
ATOM 1343 C CA . ILE A 1 183 ? -3.141 -13.850 -0.565 1.00 53.62 183 ILE A CA 1
ATOM 1344 C C . ILE A 1 183 ? -4.621 -13.746 -0.925 1.00 53.62 183 ILE A C 1
ATOM 1346 O O . ILE A 1 183 ? -5.060 -14.374 -1.888 1.00 53.62 183 ILE A O 1
ATOM 1350 N N . ASP A 1 184 ? -5.365 -12.926 -0.183 1.00 45.88 184 ASP A N 1
ATOM 1351 C CA . ASP A 1 184 ? -6.785 -12.669 -0.459 1.00 45.88 184 ASP A CA 1
ATOM 1352 C C . ASP A 1 184 ? -6.973 -11.679 -1.624 1.00 45.88 184 ASP A C 1
ATOM 1354 O O . ASP A 1 184 ? -7.862 -11.852 -2.457 1.00 45.88 184 ASP A O 1
ATOM 1358 N N . ALA A 1 185 ? -6.120 -10.648 -1.717 1.00 50.00 185 ALA A N 1
ATOM 1359 C CA . ALA A 1 185 ? -6.110 -9.679 -2.814 1.00 50.00 185 ALA A CA 1
ATOM 1360 C C . ALA A 1 185 ? -4.737 -8.998 -2.971 1.00 50.00 185 ALA A C 1
ATOM 1362 O O . ALA A 1 185 ? -4.025 -8.776 -1.995 1.00 50.00 185 ALA A O 1
ATOM 1363 N N . ALA A 1 186 ? -4.394 -8.612 -4.203 1.00 58.81 186 ALA A N 1
ATOM 1364 C CA . ALA A 1 186 ? -3.236 -7.777 -4.519 1.00 58.81 186 ALA A CA 1
ATOM 1365 C C . ALA A 1 186 ? -3.610 -6.780 -5.624 1.00 58.81 186 ALA A C 1
ATOM 1367 O O . ALA A 1 186 ? -4.274 -7.149 -6.594 1.00 58.81 186 ALA A O 1
ATOM 1368 N N . GLN A 1 187 ? -3.203 -5.519 -5.479 1.00 65.69 187 GLN A N 1
ATOM 1369 C CA . GLN A 1 187 ? -3.528 -4.455 -6.430 1.00 65.69 187 GLN A CA 1
ATOM 1370 C C . GLN A 1 187 ? -2.273 -3.669 -6.807 1.00 65.69 187 GLN A C 1
ATOM 1372 O O . GLN A 1 187 ? -1.582 -3.148 -5.938 1.00 65.69 187 GLN A O 1
ATOM 1377 N N . LEU A 1 188 ? -2.018 -3.533 -8.109 1.00 73.94 188 LEU A N 1
ATOM 1378 C CA . LEU A 1 188 ? -1.039 -2.588 -8.643 1.00 73.94 188 LEU A CA 1
ATOM 1379 C C . LEU A 1 188 ? -1.761 -1.282 -8.991 1.00 73.94 188 LEU A C 1
ATOM 1381 O O . LEU A 1 188 ? -2.683 -1.290 -9.805 1.00 73.94 188 LEU A O 1
ATOM 1385 N N . LYS A 1 189 ? -1.333 -0.166 -8.397 1.00 72.50 189 LYS A N 1
ATOM 1386 C CA . LYS A 1 189 ? -1.860 1.174 -8.692 1.00 72.50 189 LYS A CA 1
ATOM 1387 C C . LYS A 1 189 ? -0.784 1.996 -9.391 1.00 72.50 189 LYS A C 1
ATOM 1389 O O . LYS A 1 189 ? 0.327 2.110 -8.884 1.00 72.50 189 LYS A O 1
ATOM 1394 N N . LEU A 1 190 ? -1.119 2.557 -10.549 1.00 76.31 190 LEU A N 1
ATOM 1395 C CA . LEU A 1 190 ? -0.244 3.418 -11.344 1.00 76.31 190 LEU A CA 1
ATOM 1396 C C . LEU A 1 190 ? -0.990 4.705 -11.686 1.00 76.31 190 LEU A C 1
ATOM 1398 O O . LEU A 1 190 ? -2.195 4.674 -11.934 1.00 76.31 190 LEU A O 1
ATOM 1402 N N . TYR A 1 191 ? -0.264 5.818 -11.730 1.00 74.75 191 TYR A N 1
ATOM 1403 C CA . TYR A 1 191 ? -0.813 7.110 -12.124 1.00 74.75 191 TYR A CA 1
ATOM 1404 C C . TYR A 1 191 ? -0.542 7.369 -13.603 1.00 74.75 191 TYR A C 1
ATOM 1406 O O . TYR A 1 191 ? 0.580 7.195 -14.082 1.00 74.75 191 TYR A O 1
ATOM 1414 N N . PHE A 1 192 ? -1.577 7.790 -14.326 1.00 75.94 192 PHE A N 1
ATOM 1415 C CA . PHE A 1 192 ? -1.434 8.282 -15.689 1.00 75.94 192 PHE A CA 1
ATOM 1416 C C . PHE A 1 192 ? -1.100 9.775 -15.654 1.00 75.94 192 PHE A C 1
ATOM 1418 O O . PHE A 1 192 ? -1.876 10.562 -15.121 1.00 75.94 192 PHE A O 1
ATOM 1425 N N . ASP A 1 193 ? 0.045 10.143 -16.223 1.00 74.88 193 ASP A N 1
ATOM 1426 C CA . ASP A 1 193 ? 0.498 11.535 -16.310 1.00 74.88 193 ASP A CA 1
ATOM 1427 C C . ASP A 1 193 ? 0.031 12.183 -17.623 1.00 74.88 193 ASP A C 1
ATOM 1429 O O . ASP A 1 193 ? -0.881 13.009 -17.646 1.00 74.88 193 ASP A O 1
ATOM 1433 N N . GLN A 1 194 ? 0.607 11.761 -18.754 1.00 72.38 194 GLN A N 1
ATOM 1434 C CA . GLN A 1 194 ? 0.335 12.385 -20.047 1.00 72.38 194 GLN A CA 1
ATOM 1435 C C . GLN A 1 194 ? 0.517 11.443 -21.240 1.00 72.38 194 GLN A C 1
ATOM 1437 O O . GLN A 1 194 ? 1.221 10.433 -21.197 1.00 72.38 194 GLN A O 1
ATOM 1442 N N . SER A 1 195 ? -0.073 11.835 -22.366 1.00 73.38 195 SER A N 1
ATOM 1443 C CA . SER A 1 195 ? 0.124 11.194 -23.664 1.00 73.38 195 SER A CA 1
ATOM 1444 C C . SER A 1 195 ? 1.266 11.827 -24.452 1.00 73.38 195 SER A C 1
ATOM 1446 O O . SER A 1 195 ? 1.352 13.047 -24.551 1.00 73.38 195 SER A O 1
ATOM 1448 N N . PHE A 1 196 ? 2.077 11.007 -25.117 1.00 64.38 196 PHE A N 1
ATOM 1449 C CA . PHE A 1 196 ? 3.271 11.475 -25.829 1.00 64.38 196 PHE A CA 1
ATOM 1450 C C . PHE A 1 196 ? 3.000 12.075 -27.231 1.00 64.38 196 PHE A C 1
ATOM 1452 O O . PHE A 1 196 ? 3.902 12.658 -27.824 1.00 64.38 196 PHE A O 1
ATOM 1459 N N . GLN A 1 197 ? 1.789 11.927 -27.793 1.00 68.25 197 GLN A N 1
ATOM 1460 C CA . GLN A 1 197 ? 1.415 12.466 -29.115 1.00 68.25 197 GLN A CA 1
ATOM 1461 C C . GLN A 1 197 ? -0.056 12.927 -29.149 1.00 68.25 197 GLN A C 1
ATOM 1463 O O . GLN A 1 197 ? -0.498 13.678 -28.286 1.00 68.25 197 GLN A O 1
ATOM 1468 N N . THR A 1 198 ? -0.830 12.511 -30.151 1.00 63.66 198 THR A N 1
ATOM 1469 C CA . THR A 1 198 ? -2.248 12.821 -30.262 1.00 63.66 198 THR A CA 1
ATOM 1470 C C . THR A 1 198 ? -3.032 11.760 -29.491 1.00 63.66 198 THR A C 1
ATOM 1472 O O . THR A 1 198 ? -2.937 10.571 -29.786 1.00 63.66 198 THR A O 1
ATOM 1475 N N . ASN A 1 199 ? -3.844 12.171 -28.514 1.00 66.81 199 ASN A N 1
ATOM 1476 C CA . ASN A 1 199 ? -4.846 11.318 -27.843 1.00 66.81 199 ASN A CA 1
ATOM 1477 C C . ASN A 1 199 ? -5.988 10.897 -28.790 1.00 66.81 199 ASN A C 1
ATOM 1479 O O . ASN A 1 199 ? -7.157 10.874 -28.414 1.00 66.81 199 ASN A O 1
ATOM 1483 N N . ALA A 1 200 ? -5.667 10.661 -30.060 1.00 69.75 200 ALA A N 1
ATOM 1484 C CA . ALA A 1 200 ? -6.614 10.403 -31.128 1.00 69.75 200 ALA A CA 1
ATOM 1485 C C . ALA A 1 200 ? -7.048 8.934 -31.171 1.00 69.75 200 ALA A C 1
ATOM 1487 O O . ALA A 1 200 ? -8.129 8.644 -31.670 1.00 69.75 200 ALA A O 1
ATOM 1488 N N . ASN A 1 201 ? -6.224 8.021 -30.646 1.00 69.75 201 ASN A N 1
ATOM 1489 C CA . ASN A 1 201 ? -6.467 6.584 -30.699 1.00 69.75 201 ASN A CA 1
ATOM 1490 C C . ASN A 1 201 ? -6.515 5.988 -29.293 1.00 69.75 201 ASN A C 1
ATOM 1492 O O . ASN A 1 201 ? -5.703 6.340 -28.436 1.00 69.75 201 ASN A O 1
ATOM 1496 N N . ALA A 1 202 ? -7.425 5.038 -29.085 1.00 71.06 202 ALA A N 1
ATOM 1497 C CA . ALA A 1 202 ? -7.396 4.186 -27.908 1.00 71.06 202 ALA A CA 1
ATOM 1498 C C . ALA A 1 202 ? -6.172 3.259 -27.981 1.00 71.06 202 ALA A C 1
ATOM 1500 O O . ALA A 1 202 ? -5.949 2.591 -28.992 1.00 71.06 202 ALA A O 1
ATOM 1501 N N . VAL A 1 203 ? -5.384 3.220 -26.908 1.00 72.62 203 VAL A N 1
ATOM 1502 C CA . VAL A 1 203 ? -4.245 2.309 -26.764 1.00 72.62 203 VAL A CA 1
ATOM 1503 C C . VAL A 1 203 ? -4.612 1.283 -25.708 1.00 72.62 203 VAL A C 1
ATOM 1505 O O . VAL A 1 203 ? -4.875 1.639 -24.562 1.00 72.62 203 VAL A O 1
ATOM 1508 N N . GLN A 1 204 ? -4.632 0.009 -26.090 1.00 76.94 204 GLN A N 1
ATOM 1509 C CA . GLN A 1 204 ? -4.812 -1.065 -25.126 1.00 76.94 204 GLN A CA 1
ATOM 1510 C C . GLN A 1 204 ? -3.552 -1.178 -24.266 1.00 76.94 204 GLN A C 1
ATOM 1512 O O . GLN A 1 204 ? -2.448 -1.371 -24.782 1.00 76.94 204 GLN A O 1
ATOM 1517 N N . LEU A 1 205 ? -3.733 -1.052 -22.955 1.00 80.25 205 LEU A N 1
ATOM 1518 C CA . LEU A 1 205 ? -2.694 -1.286 -21.966 1.00 80.25 205 LEU A CA 1
ATOM 1519 C C . LEU A 1 205 ? -2.936 -2.633 -21.301 1.00 80.25 205 LEU A C 1
ATOM 1521 O O . LEU A 1 205 ? -4.062 -2.987 -20.958 1.00 80.25 205 LEU A O 1
ATOM 1525 N N . GLU A 1 206 ? -1.856 -3.379 -21.127 1.00 84.44 206 GLU A N 1
ATOM 1526 C CA . GLU A 1 206 ? -1.870 -4.677 -20.474 1.00 84.44 206 GLU A CA 1
ATOM 1527 C C . GLU A 1 206 ? -0.738 -4.731 -19.460 1.00 84.44 206 GLU A C 1
ATOM 1529 O O . GLU A 1 206 ? 0.399 -4.361 -19.766 1.00 84.44 206 GLU A O 1
ATOM 1534 N N . VAL A 1 207 ? -1.034 -5.256 -18.277 1.00 85.69 207 VAL A N 1
ATOM 1535 C CA . VAL A 1 207 ? -0.019 -5.656 -17.306 1.00 85.69 207 VAL A CA 1
ATOM 1536 C C . VAL A 1 207 ? 0.160 -7.164 -17.399 1.00 85.69 207 VAL A C 1
ATOM 1538 O O . VAL A 1 207 ? -0.809 -7.919 -17.335 1.00 85.69 207 VAL A O 1
ATOM 1541 N N . ARG A 1 208 ? 1.400 -7.622 -17.568 1.00 87.38 208 ARG A N 1
ATOM 1542 C CA . ARG A 1 208 ? 1.733 -9.048 -17.675 1.00 87.38 208 ARG A CA 1
ATOM 1543 C C . ARG A 1 208 ? 2.874 -9.393 -16.737 1.00 87.38 208 ARG A C 1
ATOM 1545 O O . ARG A 1 208 ? 3.782 -8.589 -16.540 1.00 87.38 208 ARG A O 1
ATOM 1552 N N . GLN A 1 209 ? 2.847 -10.609 -16.202 1.00 86.00 209 GLN A N 1
ATOM 1553 C CA . GLN A 1 209 ? 3.956 -11.124 -15.410 1.00 86.00 209 GLN A CA 1
ATOM 1554 C C . GLN A 1 209 ? 5.224 -11.228 -16.273 1.00 86.00 209 GLN A C 1
ATOM 1556 O O . GLN A 1 209 ? 5.204 -11.816 -17.355 1.00 86.00 209 GLN A O 1
ATOM 1561 N N . ALA A 1 210 ? 6.347 -10.713 -15.774 1.00 88.50 210 ALA A N 1
ATOM 1562 C CA . ALA A 1 210 ? 7.662 -10.988 -16.341 1.00 88.50 210 ALA A CA 1
ATOM 1563 C C . ALA A 1 210 ? 8.075 -12.424 -15.975 1.00 88.50 210 ALA A C 1
ATOM 1565 O O . ALA A 1 210 ? 8.367 -12.707 -14.814 1.00 88.50 210 ALA A O 1
ATOM 1566 N N . ALA A 1 211 ? 8.074 -13.346 -16.943 1.00 86.44 211 ALA A N 1
ATOM 1567 C CA . ALA A 1 211 ? 8.319 -14.768 -16.672 1.00 86.44 211 ALA A CA 1
ATOM 1568 C C . ALA A 1 211 ? 9.811 -15.126 -16.534 1.00 86.44 211 ALA A C 1
ATOM 1570 O O . ALA A 1 211 ? 10.148 -16.261 -16.205 1.00 86.44 211 ALA A O 1
ATOM 1571 N N . LEU A 1 212 ? 10.708 -14.169 -16.792 1.00 90.81 212 LEU A N 1
ATOM 1572 C CA . LEU A 1 212 ? 12.154 -14.327 -16.655 1.00 90.81 212 LEU A CA 1
ATOM 1573 C C . LEU A 1 212 ? 12.738 -13.240 -15.745 1.00 90.81 212 LEU A C 1
ATOM 1575 O O . LEU A 1 212 ? 12.224 -12.118 -15.718 1.00 90.81 212 LEU A O 1
ATOM 1579 N N . PRO A 1 213 ? 13.829 -13.546 -15.019 1.00 88.38 213 PRO A N 1
ATOM 1580 C CA . PRO A 1 213 ? 14.513 -12.555 -14.208 1.00 88.38 213 PRO A CA 1
ATOM 1581 C C . PRO A 1 213 ? 15.133 -11.468 -15.087 1.00 88.38 213 PRO A C 1
ATOM 1583 O O . PRO A 1 213 ? 15.572 -11.711 -16.213 1.00 88.38 213 PRO A O 1
ATOM 1586 N N . TRP A 1 214 ? 15.207 -10.266 -14.532 1.00 91.25 214 TRP A N 1
ATOM 1587 C CA . TRP A 1 214 ? 15.863 -9.119 -15.141 1.00 91.25 214 TRP A CA 1
ATOM 1588 C C . TRP A 1 214 ? 16.452 -8.211 -14.060 1.00 91.25 214 TRP A C 1
ATOM 1590 O O . TRP A 1 214 ? 16.073 -8.300 -12.880 1.00 91.25 214 TRP A O 1
ATOM 1600 N N . THR A 1 215 ? 17.384 -7.366 -14.495 1.00 84.00 215 THR A N 1
ATOM 1601 C CA . THR A 1 215 ? 18.058 -6.360 -13.676 1.00 84.00 215 THR A CA 1
ATOM 1602 C C . THR A 1 215 ? 17.954 -5.016 -14.377 1.00 84.00 215 THR A C 1
ATOM 1604 O O . THR A 1 215 ? 18.245 -4.909 -15.570 1.00 84.00 215 THR A O 1
ATOM 1607 N N . GLU A 1 216 ? 17.557 -3.994 -13.630 1.00 82.31 216 GLU A N 1
ATOM 1608 C CA . GLU A 1 216 ? 17.353 -2.637 -14.140 1.00 82.31 216 GLU A CA 1
ATOM 1609 C C . GLU A 1 216 ? 18.559 -2.069 -14.888 1.00 82.31 216 GLU A C 1
ATOM 1611 O O . GLU A 1 216 ? 18.391 -1.498 -15.958 1.00 82.31 216 GLU A O 1
ATOM 1616 N N . SER A 1 217 ? 19.777 -2.289 -14.391 1.00 80.81 217 SER A N 1
ATOM 1617 C CA . SER A 1 217 ? 21.000 -1.724 -14.973 1.00 80.81 217 SER A CA 1
ATOM 1618 C C . SER A 1 217 ? 21.423 -2.337 -16.313 1.00 80.81 217 SER A C 1
ATOM 1620 O O . SER A 1 217 ? 22.341 -1.826 -16.955 1.00 80.81 217 SER A O 1
ATOM 1622 N N . THR A 1 218 ? 20.800 -3.439 -16.744 1.00 82.81 218 THR A N 1
ATOM 1623 C CA . THR A 1 218 ? 21.223 -4.180 -17.946 1.00 82.81 218 THR A CA 1
ATOM 1624 C C . THR A 1 218 ? 20.099 -4.482 -18.927 1.00 82.81 218 THR A C 1
ATOM 1626 O O . THR A 1 218 ? 20.378 -4.771 -20.093 1.00 82.81 218 THR A O 1
ATOM 1629 N N . VAL A 1 219 ? 18.838 -4.412 -18.498 1.00 89.25 219 VAL A N 1
ATOM 1630 C CA . VAL A 1 219 ? 17.699 -4.761 -19.350 1.00 89.25 219 VAL A CA 1
ATOM 1631 C C . VAL A 1 219 ? 17.539 -3.782 -20.520 1.00 89.25 219 VAL A C 1
ATOM 1633 O O . VAL A 1 219 ? 17.761 -2.581 -20.401 1.00 89.25 219 VAL A O 1
ATOM 1636 N N . ASN A 1 220 ? 17.173 -4.302 -21.683 1.00 88.06 220 ASN A N 1
ATOM 1637 C CA . ASN A 1 220 ? 16.914 -3.550 -22.911 1.00 88.06 220 ASN A CA 1
ATOM 1638 C C . ASN A 1 220 ? 15.849 -4.282 -23.744 1.00 88.06 220 ASN A C 1
ATOM 1640 O O . ASN A 1 220 ? 15.389 -5.362 -23.368 1.00 88.06 220 ASN A O 1
ATOM 1644 N N . TRP A 1 221 ? 15.455 -3.728 -24.891 1.00 92.69 221 TRP A N 1
ATOM 1645 C CA . TRP A 1 221 ? 14.416 -4.322 -25.742 1.00 92.69 221 TRP A CA 1
ATOM 1646 C C . TRP A 1 221 ? 14.704 -5.767 -26.165 1.00 92.69 221 TRP A C 1
ATOM 1648 O O . TRP A 1 221 ? 13.786 -6.587 -26.214 1.00 92.69 221 TRP A O 1
ATOM 1658 N N . ASN A 1 222 ? 15.969 -6.081 -26.451 1.00 94.00 222 ASN A N 1
ATOM 1659 C CA . ASN A 1 222 ? 16.403 -7.413 -26.874 1.00 94.00 222 ASN A CA 1
ATOM 1660 C C . ASN A 1 222 ? 16.519 -8.410 -25.707 1.00 94.00 222 ASN A C 1
ATOM 1662 O O . ASN A 1 222 ? 16.825 -9.582 -25.931 1.00 94.00 222 ASN A O 1
ATOM 1666 N N . SER A 1 223 ? 16.292 -7.974 -24.465 1.00 94.25 223 SER A N 1
ATOM 1667 C CA . SER A 1 223 ? 16.379 -8.846 -23.297 1.00 94.25 223 SER A CA 1
ATOM 1668 C C . SER A 1 223 ? 15.270 -9.905 -23.311 1.00 94.25 223 SER A C 1
ATOM 1670 O O . SER A 1 223 ? 14.111 -9.566 -23.563 1.00 94.25 223 SER A O 1
ATOM 1672 N N . PRO A 1 224 ? 15.571 -11.177 -22.977 1.00 91.19 224 PRO A N 1
ATOM 1673 C CA . PRO A 1 224 ? 14.606 -12.277 -23.068 1.00 91.19 224 PRO A CA 1
ATOM 1674 C C . PRO A 1 224 ? 13.299 -12.044 -22.301 1.00 91.19 224 PRO A C 1
ATOM 1676 O O . PRO A 1 224 ? 12.235 -12.463 -22.752 1.00 91.19 224 PRO A O 1
ATOM 1679 N N . VAL A 1 225 ? 13.364 -11.326 -21.174 1.00 91.38 225 VAL A N 1
ATOM 1680 C CA . VAL A 1 225 ? 12.193 -10.956 -20.364 1.00 91.38 225 VAL A CA 1
ATOM 1681 C C . VAL A 1 225 ? 11.119 -10.210 -21.164 1.00 91.38 225 VAL A C 1
ATOM 1683 O O . VAL A 1 225 ? 9.933 -10.379 -20.901 1.00 91.38 225 VAL A O 1
ATOM 1686 N N . ASN A 1 226 ? 11.509 -9.442 -22.186 1.00 87.31 226 ASN A N 1
ATOM 1687 C CA . ASN A 1 226 ? 10.583 -8.690 -23.029 1.00 87.31 226 ASN A CA 1
ATOM 1688 C C . ASN A 1 226 ? 9.770 -9.605 -23.975 1.00 87.31 226 ASN A C 1
ATOM 1690 O O . ASN A 1 226 ? 8.689 -9.231 -24.433 1.00 87.31 226 ASN A O 1
ATOM 1694 N N . GLY A 1 227 ? 10.285 -10.800 -24.285 1.00 82.50 227 GLY A N 1
ATOM 1695 C CA . GLY A 1 227 ? 9.602 -11.814 -25.099 1.00 82.50 227 GLY A CA 1
ATOM 1696 C C . GLY A 1 227 ? 8.878 -12.883 -24.276 1.00 82.50 227 GLY A C 1
ATOM 1697 O O . GLY A 1 227 ? 7.879 -13.433 -24.732 1.00 82.50 227 GLY A O 1
ATOM 1698 N N . ALA A 1 228 ? 9.351 -13.157 -23.059 1.00 85.38 228 ALA A N 1
ATOM 1699 C CA . ALA A 1 228 ? 8.777 -14.143 -22.147 1.00 85.38 228 ALA A CA 1
ATOM 1700 C C . ALA A 1 228 ? 7.664 -13.528 -21.281 1.00 85.38 228 ALA A C 1
ATOM 1702 O O . ALA A 1 228 ? 7.834 -13.278 -20.084 1.00 85.38 228 ALA A O 1
ATOM 1703 N N . LEU A 1 229 ? 6.521 -13.263 -21.912 1.00 83.19 229 LEU A N 1
ATOM 1704 C CA . LEU A 1 229 ? 5.340 -12.728 -21.240 1.00 83.19 229 LEU A CA 1
ATOM 1705 C C . LEU A 1 229 ? 4.575 -13.858 -20.543 1.00 83.19 229 LEU A C 1
ATOM 1707 O O . LEU A 1 229 ? 4.137 -14.809 -21.188 1.00 83.19 229 LEU A O 1
ATOM 1711 N N . GLY A 1 230 ? 4.422 -13.741 -19.228 1.00 81.69 230 GLY A N 1
ATOM 1712 C CA . GLY A 1 230 ? 3.617 -14.642 -18.415 1.00 81.69 230 GLY A CA 1
ATOM 1713 C C . GLY A 1 230 ? 2.139 -14.252 -18.395 1.00 81.69 230 GLY A C 1
ATOM 1714 O O . GLY A 1 230 ? 1.614 -13.615 -19.315 1.00 81.69 230 GLY A O 1
ATOM 1715 N N . THR A 1 231 ? 1.467 -14.642 -17.315 1.00 83.00 231 THR A N 1
ATOM 1716 C CA . THR A 1 231 ? 0.028 -14.446 -17.112 1.00 83.00 231 THR A CA 1
ATOM 1717 C C . THR A 1 231 ? -0.377 -12.974 -17.235 1.00 83.00 231 THR A C 1
ATOM 1719 O O . THR A 1 231 ? 0.324 -12.078 -16.754 1.00 83.00 231 THR A O 1
ATOM 1722 N N . LEU A 1 232 ? -1.513 -12.729 -17.893 1.00 78.75 232 LEU A N 1
ATOM 1723 C CA . LEU A 1 232 ? -2.142 -11.412 -17.982 1.00 78.75 232 LEU A CA 1
ATOM 1724 C C . LEU A 1 232 ? -2.778 -11.057 -16.631 1.00 78.75 232 LEU A C 1
ATOM 1726 O O . LEU A 1 232 ? -3.531 -11.855 -16.077 1.00 78.75 232 LEU A O 1
ATOM 1730 N N . GLY A 1 233 ? -2.470 -9.872 -16.110 1.00 63.72 233 GLY A N 1
ATOM 1731 C CA . GLY A 1 233 ? -3.123 -9.327 -14.925 1.00 63.72 233 GLY A CA 1
ATOM 1732 C C . GLY A 1 233 ? -4.526 -8.814 -15.246 1.00 63.72 233 GLY A C 1
ATOM 1733 O O . GLY A 1 233 ? -4.790 -8.346 -16.356 1.00 63.72 233 GLY A O 1
ATOM 1734 N N . TYR A 1 234 ? -5.421 -8.877 -14.261 1.00 63.94 234 TYR A N 1
ATOM 1735 C CA . TYR A 1 234 ? -6.705 -8.188 -14.342 1.00 63.94 234 TYR A CA 1
ATOM 1736 C C . TYR A 1 234 ? -6.468 -6.676 -14.252 1.00 63.94 234 TYR A C 1
ATOM 1738 O O . TYR A 1 234 ? -5.886 -6.198 -13.278 1.00 63.94 234 TYR A O 1
ATOM 1746 N N . ASN A 1 235 ? -6.898 -5.928 -15.269 1.00 55.12 235 ASN A N 1
ATOM 1747 C CA . ASN A 1 235 ? -6.710 -4.480 -15.334 1.00 55.12 235 ASN A CA 1
ATOM 1748 C C . ASN A 1 235 ? -8.038 -3.781 -15.034 1.00 55.12 235 ASN A C 1
ATOM 1750 O O . ASN A 1 235 ? -9.041 -4.039 -15.697 1.00 55.12 235 ASN A O 1
ATOM 1754 N N . MET A 1 236 ? -8.031 -2.860 -14.072 1.00 48.28 236 MET A N 1
ATOM 1755 C CA . MET A 1 236 ? -9.161 -1.982 -13.779 1.00 48.28 236 MET A CA 1
ATOM 1756 C C . MET A 1 236 ? -8.664 -0.538 -13.800 1.00 48.28 236 MET A C 1
ATOM 1758 O O . MET A 1 236 ? -7.806 -0.166 -13.004 1.00 48.28 236 MET A O 1
ATOM 1762 N N . ALA A 1 237 ? -9.176 0.267 -14.729 1.00 49.09 237 ALA A N 1
ATOM 1763 C CA . ALA A 1 237 ? -8.923 1.700 -14.744 1.00 49.09 237 ALA A CA 1
ATOM 1764 C C . ALA A 1 237 ? -9.956 2.382 -13.840 1.00 49.09 237 ALA A C 1
ATOM 1766 O O . ALA A 1 237 ? -11.146 2.380 -14.151 1.00 49.09 237 ALA A O 1
ATOM 1767 N N . CYS A 1 238 ? -9.504 2.945 -12.721 1.00 44.25 238 CYS A N 1
ATOM 1768 C CA . CYS A 1 238 ? -10.325 3.843 -11.917 1.00 44.25 238 CYS A CA 1
ATOM 1769 C C . CYS A 1 238 ? -10.131 5.262 -12.440 1.00 44.25 238 CYS A C 1
ATOM 1771 O O . CYS A 1 238 ? -9.013 5.774 -12.439 1.00 44.25 238 CYS A O 1
ATOM 1773 N N . VAL A 1 239 ? -11.217 5.881 -12.894 1.00 45.19 239 VAL A N 1
ATOM 1774 C CA . VAL A 1 239 ? -11.219 7.296 -13.252 1.00 45.19 239 VAL A CA 1
ATOM 1775 C C . VAL A 1 239 ? -11.612 8.074 -12.001 1.00 45.19 239 VAL A C 1
ATOM 1777 O O . VAL A 1 239 ? -12.752 7.981 -11.551 1.00 45.19 239 VAL A O 1
ATOM 1780 N N . ASP A 1 240 ? -10.666 8.804 -11.415 1.00 43.19 240 ASP A N 1
ATOM 1781 C CA . ASP A 1 240 ? -10.972 9.826 -10.410 1.00 43.19 240 ASP A CA 1
ATOM 1782 C C . ASP A 1 240 ? -11.421 11.083 -11.165 1.00 43.19 240 ASP A C 1
ATOM 1784 O O . ASP A 1 240 ? -10.622 11.964 -11.486 1.00 43.19 240 ASP A O 1
ATOM 1788 N N . ASP A 1 241 ? -12.674 11.075 -11.631 1.00 47.94 241 ASP A N 1
ATOM 1789 C CA . ASP A 1 241 ? -13.149 12.070 -12.583 1.00 47.94 241 ASP A CA 1
ATOM 1790 C C . ASP A 1 241 ? -13.882 13.225 -11.906 1.00 47.94 241 ASP A C 1
ATOM 1792 O O . ASP A 1 241 ? -15.002 13.095 -11.411 1.00 47.94 241 ASP A O 1
ATOM 1796 N N . SER A 1 242 ? -13.289 14.408 -12.037 1.00 38.28 242 SER A N 1
ATOM 1797 C CA . SER A 1 242 ? -14.056 15.637 -12.244 1.00 38.28 242 SER A CA 1
ATOM 1798 C C . SER A 1 242 ? -14.294 15.936 -13.740 1.00 38.28 242 SER A C 1
ATOM 1800 O O . SER A 1 242 ? -14.854 16.985 -14.051 1.00 38.28 242 SER A O 1
ATOM 1802 N N . TYR A 1 243 ? -13.935 15.043 -14.683 1.00 37.66 243 TYR A N 1
ATOM 1803 C CA . TYR A 1 243 ? -14.003 15.296 -16.135 1.00 37.66 243 TYR A CA 1
ATOM 1804 C C . TYR A 1 243 ? -14.496 14.107 -16.997 1.00 37.66 243 TYR A C 1
ATOM 1806 O O . TYR A 1 243 ? -13.794 13.595 -17.869 1.00 37.66 243 TYR A O 1
ATOM 1814 N N . THR A 1 244 ? -15.787 13.796 -16.855 1.00 40.44 244 THR A N 1
ATOM 1815 C CA . THR A 1 244 ? -16.584 12.681 -17.428 1.00 40.44 244 THR A CA 1
ATOM 1816 C C . THR A 1 244 ? -16.664 12.522 -18.962 1.00 40.44 244 THR A C 1
ATOM 1818 O O . THR A 1 244 ? -17.693 12.091 -19.483 1.00 40.44 244 THR A O 1
ATOM 1821 N N . SER A 1 245 ? -15.629 12.831 -19.749 1.00 41.50 245 SER A N 1
ATOM 1822 C CA . SER A 1 245 ? -15.757 12.829 -21.221 1.00 41.50 245 SER A CA 1
ATOM 1823 C C . SER A 1 245 ? -14.794 11.961 -22.023 1.00 41.50 245 SER A C 1
ATOM 1825 O O . SER A 1 245 ? -14.942 11.934 -23.246 1.00 41.50 245 SER A O 1
ATOM 1827 N N . LYS A 1 246 ? -13.845 11.217 -21.432 1.00 41.84 246 LYS A N 1
ATOM 1828 C CA . LYS A 1 246 ? -12.899 10.424 -22.247 1.00 41.84 246 LYS A CA 1
ATOM 1829 C C . LYS A 1 246 ? -12.443 9.109 -21.623 1.00 41.84 246 LYS A C 1
ATOM 1831 O O . LYS A 1 246 ? -11.299 9.000 -21.198 1.00 41.84 246 LYS A O 1
ATOM 1836 N N . THR A 1 247 ? -13.270 8.066 -21.697 1.00 42.34 247 THR A N 1
ATOM 1837 C CA . THR A 1 247 ? -12.771 6.692 -21.916 1.00 42.34 247 THR A CA 1
ATOM 1838 C C . THR A 1 247 ? -13.904 5.732 -22.286 1.00 42.34 247 THR A C 1
ATOM 1840 O O . THR A 1 247 ? -14.915 5.655 -21.599 1.00 42.34 247 THR A O 1
ATOM 1843 N N . SER A 1 248 ? -13.730 4.970 -23.369 1.00 37.75 248 SER A N 1
ATOM 1844 C CA . SER A 1 248 ? -14.505 3.756 -23.650 1.00 37.75 248 SER A CA 1
ATOM 1845 C C . SER A 1 248 ? -13.600 2.551 -23.403 1.00 37.75 248 SER A C 1
ATOM 1847 O O . SER A 1 248 ? -12.545 2.463 -24.032 1.00 37.75 248 SER A O 1
ATOM 1849 N N . MET A 1 249 ? -13.996 1.623 -22.531 1.00 42.06 249 MET A N 1
ATOM 1850 C CA . MET A 1 249 ? -13.360 0.306 -22.434 1.00 42.06 249 MET A CA 1
ATOM 1851 C C . MET A 1 249 ? -14.310 -0.791 -22.915 1.00 42.06 249 MET A C 1
ATOM 1853 O O . MET A 1 249 ? -15.510 -0.745 -22.653 1.00 42.06 249 MET A O 1
ATOM 1857 N N . VAL A 1 250 ? -13.732 -1.798 -23.568 1.00 33.38 250 VAL A N 1
ATOM 1858 C CA . VAL A 1 250 ? -14.281 -3.152 -23.691 1.00 33.38 250 VAL A CA 1
ATOM 1859 C C . VAL A 1 250 ? -13.248 -4.064 -23.032 1.00 33.38 250 VAL A C 1
ATOM 1861 O O . VAL A 1 250 ? -12.110 -4.126 -23.495 1.00 33.38 250 VAL A O 1
ATOM 1864 N N . GLY A 1 251 ? -13.612 -4.687 -21.910 1.00 30.42 251 GLY A N 1
ATOM 1865 C CA . GLY A 1 251 ? -12.792 -5.704 -21.248 1.00 30.42 251 GLY A CA 1
ATOM 1866 C C . GLY A 1 251 ? -12.927 -7.057 -21.948 1.00 30.42 251 GLY A C 1
ATOM 1867 O O . GLY A 1 251 ? -13.971 -7.334 -22.541 1.00 30.42 251 GLY A O 1
ATOM 1868 N N . ALA A 1 252 ? -11.871 -7.869 -21.885 1.00 33.56 252 ALA A N 1
ATOM 1869 C CA . ALA A 1 252 ? -11.913 -9.298 -22.197 1.00 33.56 252 ALA A CA 1
ATOM 1870 C C . ALA A 1 252 ? -12.132 -10.103 -20.912 1.00 33.56 252 ALA A C 1
ATOM 1872 O O . ALA A 1 252 ? -11.584 -9.673 -19.870 1.00 33.56 252 ALA A O 1
#

Sequence (252 aa):
MFGDADLVYQVGPDQLKESIVLASAPADPTYRFSLKLAGVKAVPQQPDGSIVFSPQGGVGRPLFTMPRLFMTDARDDAASPYGKAFSDKVTQTVTQRGANIDITVSADAGWLNSADRQFPVVIDPTIAIEPAPEQAQDAMVDSGAPTTNCGGITGLYAGTTASAKRRSLLKFDLSSVPPGTPIDAAQLKLYFDQSFQTNANAVQLEVRQAALPWTESTVNWNSPVNGALGTLGYNMACVDDSYTSKTSMVGA

pLDDT: mean 74.54, std 16.13, range [30.42, 94.44]

Secondary structure (DSSP, 8-state):
--TTEEEEEEE-SSEEEEEEEESS--S--EEEEEEE-TTEEEEE-TTT--EEEEETTS-S--SEEEPPEEEEEEEE-TTSTTSEEEEEEEEEEEEEETTEEEEEEEE-HHHHT-TT--SPEEE--EEE-PPPTTTEEEEEEETTSTT--BTT-S----EE-SS-EEEEEEEE--TTS-TT---S-----------SS-TTS------EEE-S---TTT--TTSGGGT-EEEEPP-------S-TT-------

Foldseek 3Di:
DLPQWDWDWDDDLFKTKIKTWHQAQDPFQKDKDKFQAAQWDWDQDPPQQKIFIDGPVNPDDTQKIFGQKKKFAPDADPVDPVRTDIGSQKHKDWDDDHRIIMIMIGHDSVVRPDPPGHDGMMIIRIMGGDDDPVQKFKWKAKPLCFQDQGRPPPDADQFDDPRIGMHMDIDGPSVSPDPPRDDPDDDDDDDDDDDPDDPPDDTDDWDFDQPDDDDRVGDYNPDVSVVPTHDTDDDDDDDPDPPPDDDDDDDD